Protein AF-A0A381VUM5-F1 (afdb_monomer_lite)

Foldseek 3Di:
DDDDDDDPPPPDPDPVVVVLVVLVVVVVVVLVQQVVQQQVVQQVCLVVVPPVHSGRAGDADDDQDKCPCVCVRVVDDFLFFKIKGKFFQDVFRANAQVLDFPDGRGGIKMKMKGHPQTAPQVTARPVPRHGINDPFLPSIKIKIKHFYAANVQSVVRHTRNKIKIWMFTQPPSGSDRRGPVRTHTPVVSTDTPDHD

Structure (mmCIF, N/CA/C/O backbone):
data_AF-A0A381VUM5-F1
#
_entry.id   AF-A0A381VUM5-F1
#
loop_
_atom_site.group_PDB
_atom_site.id
_atom_site.type_symbol
_atom_site.label_atom_id
_atom_site.label_alt_id
_atom_site.label_comp_id
_atom_site.label_asym_id
_atom_site.label_entity_id
_atom_site.label_seq_id
_atom_site.pdbx_PDB_ins_code
_atom_site.Cartn_x
_atom_site.Cartn_y
_atom_site.Cartn_z
_atom_site.occupancy
_atom_site.B_iso_or_equiv
_atom_site.auth_seq_id
_atom_site.auth_comp_id
_atom_site.auth_asym_id
_atom_site.auth_atom_id
_atom_site.pdbx_PDB_model_num
ATOM 1 N N . MET A 1 1 ? 67.554 -13.767 1.733 1.00 44.81 1 MET A N 1
ATOM 2 C CA . MET A 1 1 ? 66.904 -12.690 0.958 1.00 44.81 1 MET A CA 1
ATOM 3 C C . MET A 1 1 ? 65.468 -13.099 0.676 1.00 44.81 1 MET A C 1
ATOM 5 O O . MET A 1 1 ? 65.269 -14.163 0.116 1.00 44.81 1 MET A O 1
ATOM 9 N N . VAL A 1 2 ? 64.538 -12.250 1.123 1.00 38.75 2 VAL A N 1
ATOM 10 C CA . VAL A 1 2 ? 63.121 -12.093 0.738 1.00 38.75 2 VAL A CA 1
ATOM 11 C C . VAL A 1 2 ? 62.188 -13.306 0.883 1.00 38.75 2 VAL A C 1
ATOM 13 O O . VAL A 1 2 ? 62.071 -14.154 0.006 1.00 38.75 2 VAL A O 1
ATOM 16 N N . ILE A 1 3 ? 61.437 -13.288 1.987 1.00 49.34 3 ILE A N 1
ATOM 17 C CA . ILE A 1 3 ? 60.090 -13.849 2.098 1.00 49.34 3 ILE A CA 1
ATOM 18 C C . ILE A 1 3 ? 59.097 -12.670 2.063 1.00 49.34 3 ILE A C 1
ATOM 20 O O . ILE A 1 3 ? 59.369 -11.627 2.656 1.00 49.34 3 ILE A O 1
ATOM 24 N N . LEU A 1 4 ? 57.937 -12.938 1.454 1.00 46.41 4 LEU A N 1
ATOM 25 C CA . LEU A 1 4 ? 56.610 -12.324 1.626 1.00 46.41 4 LEU A CA 1
ATOM 26 C C . LEU A 1 4 ? 56.130 -11.254 0.629 1.00 46.41 4 LEU A C 1
ATOM 28 O O . LEU A 1 4 ? 56.719 -10.192 0.466 1.00 46.41 4 LEU A O 1
ATOM 32 N N . GLY A 1 5 ? 54.953 -11.545 0.059 1.00 44.59 5 GLY A N 1
ATOM 33 C CA . GLY A 1 5 ? 54.130 -10.625 -0.724 1.00 44.59 5 GLY A CA 1
ATOM 34 C C . GLY A 1 5 ? 52.942 -11.308 -1.412 1.00 44.59 5 GLY A C 1
ATOM 35 O O . GLY A 1 5 ? 52.786 -11.192 -2.621 1.00 44.59 5 GLY A O 1
ATOM 36 N N . ILE A 1 6 ? 52.145 -12.074 -0.659 1.00 56.78 6 ILE A N 1
ATOM 37 C CA . ILE A 1 6 ? 50.878 -12.671 -1.110 1.00 56.78 6 ILE A CA 1
ATOM 38 C C . ILE A 1 6 ? 49.864 -11.566 -1.459 1.00 56.78 6 ILE A C 1
ATOM 40 O O . ILE A 1 6 ? 49.618 -10.674 -0.656 1.00 56.78 6 ILE A O 1
ATOM 44 N N . LEU A 1 7 ? 49.285 -11.687 -2.658 1.00 45.69 7 LEU A N 1
ATOM 45 C CA . LEU A 1 7 ? 47.902 -11.380 -3.051 1.00 45.69 7 LEU A CA 1
ATOM 46 C C . LEU A 1 7 ? 47.189 -10.230 -2.302 1.00 45.69 7 LEU A C 1
ATOM 48 O O . LEU A 1 7 ? 46.529 -10.438 -1.286 1.00 45.69 7 LEU A O 1
ATOM 52 N N . ALA A 1 8 ? 47.172 -9.036 -2.896 1.00 48.75 8 ALA A N 1
ATOM 53 C CA . ALA A 1 8 ? 46.105 -8.075 -2.628 1.00 48.75 8 ALA A CA 1
ATOM 54 C C . ALA A 1 8 ? 44.851 -8.511 -3.407 1.00 48.75 8 ALA A C 1
ATOM 56 O O . ALA A 1 8 ? 44.587 -8.034 -4.509 1.00 48.75 8 ALA A O 1
ATOM 57 N N . ALA A 1 9 ? 44.084 -9.454 -2.854 1.00 52.56 9 ALA A N 1
ATOM 58 C CA . ALA A 1 9 ? 42.704 -9.659 -3.277 1.00 52.56 9 ALA A CA 1
ATOM 59 C C . ALA A 1 9 ? 41.887 -8.454 -2.790 1.00 52.56 9 ALA A C 1
ATOM 61 O O . ALA A 1 9 ? 41.327 -8.461 -1.696 1.00 52.56 9 ALA A O 1
ATOM 62 N N . VAL A 1 10 ? 41.870 -7.380 -3.581 1.00 47.84 10 VAL A N 1
ATOM 63 C CA . VAL A 1 10 ? 40.928 -6.281 -3.368 1.00 47.84 10 VAL A CA 1
ATOM 64 C C . VAL A 1 10 ? 39.551 -6.813 -3.752 1.00 47.84 10 VAL A C 1
ATOM 66 O O . VAL A 1 10 ? 39.228 -6.965 -4.929 1.00 47.84 10 VAL A O 1
ATOM 69 N N . ILE A 1 11 ? 38.754 -7.151 -2.741 1.00 49.25 11 ILE A N 1
ATOM 70 C CA . ILE A 1 11 ? 37.333 -7.458 -2.891 1.00 49.25 11 ILE A CA 1
ATOM 71 C C . ILE A 1 11 ? 36.645 -6.138 -3.243 1.00 49.25 11 ILE A C 1
ATOM 73 O O . ILE A 1 11 ? 36.299 -5.354 -2.365 1.00 49.25 11 ILE A O 1
ATOM 77 N N . ILE A 1 12 ? 36.486 -5.863 -4.536 1.00 53.44 12 ILE A N 1
ATOM 78 C CA . ILE A 1 12 ? 35.555 -4.836 -5.002 1.00 53.44 12 ILE A CA 1
ATOM 79 C C . ILE A 1 12 ? 34.176 -5.508 -5.024 1.00 53.44 12 ILE A C 1
ATOM 81 O O . ILE A 1 12 ? 34.012 -6.497 -5.748 1.00 53.44 12 ILE A O 1
ATOM 85 N N . PRO A 1 13 ? 33.186 -5.037 -4.242 1.00 53.81 13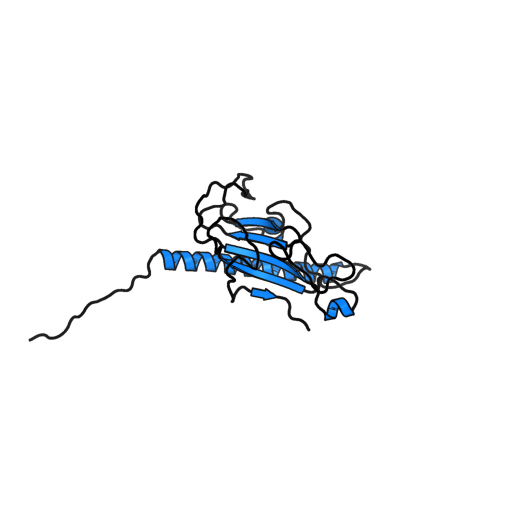 PRO A N 1
ATOM 86 C CA . PRO A 1 13 ? 31.820 -5.532 -4.352 1.00 53.81 13 PRO A CA 1
ATOM 87 C C . PRO A 1 13 ? 31.352 -5.401 -5.804 1.00 53.81 13 PRO A C 1
ATOM 89 O O . PRO A 1 13 ? 31.582 -4.373 -6.444 1.00 53.81 13 PRO A O 1
ATOM 92 N N . ARG A 1 14 ? 30.715 -6.441 -6.356 1.00 51.19 14 ARG A N 1
ATOM 93 C CA . ARG A 1 14 ? 30.162 -6.363 -7.716 1.00 51.19 14 ARG A CA 1
ATOM 94 C C . ARG A 1 14 ? 29.186 -5.188 -7.771 1.00 51.19 14 ARG A C 1
ATOM 96 O O . ARG A 1 14 ? 28.369 -5.047 -6.863 1.00 51.19 14 ARG A O 1
ATOM 103 N N . ILE A 1 15 ? 29.234 -4.393 -8.841 1.00 56.62 15 ILE A N 1
ATOM 104 C CA . ILE A 1 15 ? 28.356 -3.226 -9.043 1.00 56.62 15 ILE A CA 1
ATOM 105 C C . ILE A 1 15 ? 26.876 -3.555 -8.771 1.00 56.62 15 ILE A C 1
ATOM 107 O O . ILE A 1 15 ? 26.195 -2.771 -8.126 1.00 56.62 15 ILE A O 1
ATOM 111 N N . THR A 1 16 ? 26.440 -4.773 -9.113 1.00 55.50 16 THR A N 1
ATOM 112 C CA . THR A 1 16 ? 25.100 -5.321 -8.840 1.00 55.50 16 THR A CA 1
ATOM 113 C C . THR A 1 16 ? 24.697 -5.282 -7.359 1.00 55.50 16 THR A C 1
ATOM 115 O O . THR A 1 16 ? 23.555 -4.978 -7.047 1.00 55.50 16 THR A O 1
ATOM 118 N N . THR A 1 17 ? 25.624 -5.549 -6.433 1.00 57.25 17 THR A N 1
ATOM 119 C CA . THR A 1 17 ? 25.345 -5.526 -4.980 1.00 57.25 17 THR A CA 1
ATOM 120 C C . THR A 1 17 ? 25.290 -4.116 -4.391 1.00 57.25 17 THR A C 1
ATOM 122 O O . THR A 1 17 ? 24.640 -3.895 -3.373 1.00 57.25 17 THR A O 1
ATOM 125 N N . LEU A 1 18 ? 25.955 -3.147 -5.028 1.00 58.41 18 LEU A N 1
ATOM 126 C CA . LEU A 1 18 ? 25.896 -1.740 -4.627 1.00 58.41 18 LEU A CA 1
ATOM 127 C C . LEU A 1 18 ? 24.620 -1.073 -5.152 1.00 58.41 18 LEU A C 1
ATOM 129 O O . LEU A 1 18 ? 24.009 -0.277 -4.441 1.00 58.41 18 LEU A O 1
ATOM 133 N N . THR A 1 19 ? 24.187 -1.425 -6.366 1.00 63.34 19 THR A N 1
ATOM 134 C CA . THR A 1 19 ? 22.944 -0.910 -6.953 1.00 63.34 19 THR A CA 1
ATOM 135 C C . THR A 1 19 ? 21.708 -1.464 -6.249 1.00 63.34 19 THR A C 1
ATOM 137 O O . THR A 1 19 ? 20.809 -0.690 -5.941 1.00 63.34 19 THR A O 1
ATOM 140 N N . SER A 1 20 ? 21.689 -2.755 -5.892 1.00 67.12 20 SER A N 1
ATOM 141 C CA . SER A 1 20 ? 20.560 -3.354 -5.162 1.00 67.12 20 SER A CA 1
ATOM 142 C C . SER A 1 20 ? 20.366 -2.737 -3.770 1.00 67.12 20 SER A C 1
ATOM 144 O O . SER A 1 20 ? 19.240 -2.463 -3.360 1.00 67.12 20 SER A O 1
ATOM 146 N N . GLY A 1 21 ? 21.458 -2.433 -3.056 1.00 78.25 21 GLY A N 1
ATOM 147 C CA . GLY A 1 21 ? 21.394 -1.725 -1.773 1.00 78.25 21 GLY A CA 1
ATOM 148 C C . GLY A 1 21 ? 20.871 -0.288 -1.901 1.00 78.25 21 GLY A C 1
ATOM 149 O O . GLY A 1 21 ? 20.136 0.186 -1.035 1.00 78.25 21 GLY A O 1
ATOM 150 N N . ALA A 1 22 ? 21.201 0.401 -2.997 1.00 84.50 22 ALA A N 1
ATOM 151 C CA . ALA A 1 22 ? 20.675 1.735 -3.278 1.00 84.50 22 ALA A CA 1
ATOM 152 C C . ALA A 1 22 ? 19.168 1.711 -3.599 1.00 84.50 22 ALA A C 1
ATOM 154 O O . ALA A 1 22 ? 18.434 2.577 -3.120 1.00 84.50 22 ALA A O 1
ATOM 155 N N . TYR A 1 23 ? 18.696 0.711 -4.349 1.00 91.44 23 TYR A N 1
ATOM 156 C CA . TYR A 1 23 ? 17.272 0.545 -4.657 1.00 91.44 23 TYR A CA 1
ATOM 157 C C . TYR A 1 23 ? 16.445 0.250 -3.404 1.00 91.44 23 TYR A C 1
ATOM 159 O O . TYR A 1 23 ? 15.443 0.921 -3.162 1.00 91.44 23 TYR A O 1
ATOM 167 N N . GLU A 1 24 ? 16.902 -0.655 -2.538 1.00 90.25 24 GLU A N 1
ATOM 168 C CA . GLU A 1 24 ? 16.208 -0.925 -1.274 1.00 90.25 24 GLU A CA 1
ATOM 169 C C . GLU A 1 24 ? 16.215 0.292 -0.329 1.00 90.25 24 GLU A C 1
ATOM 171 O O . GLU A 1 24 ? 15.239 0.549 0.380 1.00 90.25 24 GLU A O 1
ATOM 176 N N . SER A 1 25 ? 17.280 1.099 -0.351 1.00 92.81 25 SER A N 1
ATOM 177 C CA . SER A 1 25 ? 17.326 2.369 0.385 1.00 92.81 25 SER A CA 1
ATOM 178 C C . SER A 1 25 ? 16.240 3.350 -0.081 1.00 92.81 25 SER A C 1
ATOM 180 O O . SER A 1 25 ? 15.597 4.002 0.745 1.00 92.81 25 SER A O 1
ATOM 182 N N . ASN A 1 26 ? 15.968 3.416 -1.390 1.00 93.25 26 ASN A N 1
ATOM 183 C CA . ASN A 1 26 ? 14.877 4.231 -1.930 1.00 93.25 26 ASN A CA 1
ATOM 184 C C . ASN A 1 26 ? 13.510 3.738 -1.419 1.00 93.25 26 ASN A C 1
ATOM 186 O O . ASN A 1 26 ? 12.734 4.525 -0.876 1.00 93.25 26 ASN A O 1
ATOM 190 N N . VAL A 1 27 ? 13.267 2.422 -1.472 1.00 96.12 27 VAL A N 1
ATOM 191 C CA . VAL A 1 27 ? 12.042 1.798 -0.932 1.00 96.12 27 VAL A CA 1
ATOM 192 C C . VAL A 1 27 ? 11.854 2.128 0.544 1.00 96.12 27 VAL A C 1
ATOM 194 O O . VAL A 1 27 ? 10.759 2.491 0.963 1.00 96.12 27 VAL A O 1
ATOM 197 N N . ARG A 1 28 ? 12.924 2.063 1.338 1.00 96.38 28 ARG A N 1
ATOM 198 C CA . ARG A 1 28 ? 12.908 2.411 2.764 1.00 96.38 28 ARG A CA 1
ATOM 199 C C . ARG A 1 28 ? 12.541 3.872 3.011 1.00 96.38 28 ARG A C 1
ATOM 201 O O . ARG A 1 28 ? 11.780 4.151 3.937 1.00 96.38 28 ARG A O 1
ATOM 208 N N . SER A 1 29 ? 13.060 4.789 2.197 1.00 95.25 29 SER A N 1
ATOM 209 C CA . SER A 1 29 ? 12.697 6.208 2.267 1.00 95.25 29 SER A CA 1
ATOM 210 C C . SER A 1 29 ? 11.203 6.398 1.991 1.00 95.25 29 SER A C 1
ATOM 212 O O . SER A 1 29 ? 10.488 6.962 2.820 1.00 95.25 29 SER A O 1
ATOM 214 N N . MET A 1 30 ? 10.709 5.831 0.884 1.00 96.31 30 MET A N 1
ATOM 215 C CA . MET A 1 30 ? 9.296 5.905 0.501 1.00 96.31 30 MET A CA 1
ATOM 216 C C . MET A 1 30 ? 8.375 5.280 1.555 1.00 96.31 30 MET A C 1
ATOM 218 O O . MET A 1 30 ? 7.352 5.852 1.927 1.00 96.31 30 MET A O 1
ATOM 222 N N . TYR A 1 31 ? 8.767 4.129 2.099 1.00 97.56 31 TYR A N 1
ATOM 223 C CA . TYR A 1 31 ? 8.056 3.458 3.181 1.00 97.56 31 TYR A CA 1
ATOM 224 C C . TYR A 1 31 ? 7.902 4.365 4.410 1.00 97.56 31 TYR A C 1
ATOM 226 O O . TYR A 1 31 ? 6.824 4.431 5.002 1.00 97.56 31 TYR A O 1
ATOM 234 N N . GLY A 1 32 ? 8.960 5.091 4.782 1.00 96.62 32 GLY A N 1
ATOM 235 C CA . GLY A 1 32 ? 8.923 6.066 5.871 1.00 96.62 32 GLY A CA 1
ATOM 236 C C . GLY A 1 32 ? 7.960 7.223 5.599 1.00 96.62 32 GLY A C 1
ATOM 237 O O . GLY A 1 32 ? 7.172 7.571 6.479 1.00 96.62 32 GLY A O 1
ATOM 238 N N . VAL A 1 33 ? 7.983 7.775 4.381 1.00 96.50 33 VAL A N 1
ATOM 239 C CA . VAL A 1 33 ? 7.072 8.852 3.953 1.00 96.50 33 VAL A CA 1
ATOM 240 C C . VAL A 1 33 ? 5.616 8.395 4.042 1.00 96.50 33 VAL A C 1
ATOM 242 O O . VAL A 1 33 ? 4.831 9.008 4.764 1.00 96.50 33 VAL A O 1
ATOM 245 N N . ILE A 1 34 ? 5.276 7.266 3.412 1.00 96.88 34 ILE A N 1
ATOM 246 C CA . ILE A 1 34 ? 3.913 6.713 3.420 1.00 96.88 34 ILE A CA 1
ATOM 247 C C . ILE A 1 34 ? 3.445 6.441 4.852 1.00 96.88 34 ILE A C 1
ATOM 249 O O . ILE A 1 34 ? 2.320 6.781 5.215 1.00 96.88 34 ILE A O 1
ATOM 253 N N . LYS A 1 35 ? 4.305 5.858 5.698 1.00 96.44 35 LYS A N 1
ATOM 254 C CA . LYS A 1 35 ? 3.963 5.594 7.101 1.00 96.44 35 LYS A CA 1
ATOM 255 C C . LYS A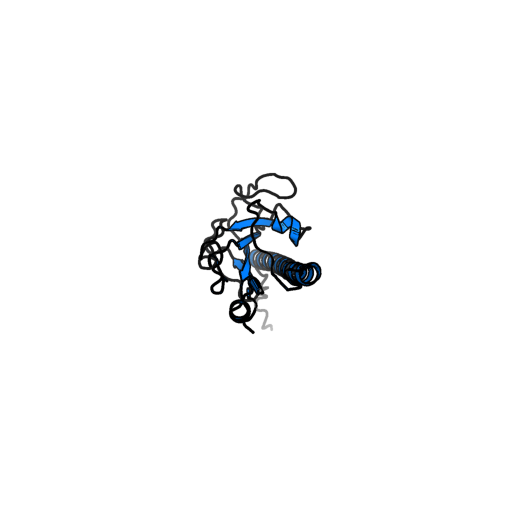 1 35 ? 3.629 6.883 7.852 1.00 96.44 35 LYS A C 1
ATOM 257 O O . LYS A 1 35 ? 2.663 6.907 8.612 1.00 96.44 35 LYS A O 1
ATOM 262 N N . ASN A 1 36 ? 4.432 7.929 7.683 1.00 95.75 36 ASN A N 1
ATOM 263 C CA . ASN A 1 36 ? 4.208 9.205 8.357 1.00 95.75 36 ASN A CA 1
ATOM 264 C C . ASN A 1 36 ? 2.902 9.854 7.898 1.00 95.75 36 ASN A C 1
ATOM 266 O O . ASN A 1 36 ? 2.124 10.301 8.739 1.00 95.75 36 ASN A O 1
ATOM 270 N N . GLU A 1 37 ? 2.629 9.833 6.598 1.00 95.25 37 GLU A N 1
ATOM 271 C CA . GLU A 1 37 ? 1.422 10.435 6.041 1.00 95.25 37 GLU A CA 1
ATOM 272 C C . GLU A 1 37 ? 0.148 9.709 6.479 1.00 95.25 37 GLU A C 1
ATOM 274 O O . GLU A 1 37 ? -0.805 10.330 6.939 1.00 95.25 37 GLU A O 1
ATOM 279 N N . VAL A 1 38 ? 0.145 8.377 6.444 1.00 95.06 38 VAL A N 1
ATOM 280 C CA . VAL A 1 38 ? -0.973 7.560 6.937 1.00 95.06 38 VAL A CA 1
ATOM 281 C C . VAL A 1 38 ? -1.315 7.893 8.398 1.00 95.06 38 VAL A C 1
ATOM 283 O O . VAL A 1 38 ? -2.493 7.984 8.752 1.00 95.06 38 VAL A O 1
ATOM 286 N N . ASN A 1 39 ? -0.301 8.115 9.243 1.00 93.75 39 ASN A N 1
ATOM 287 C CA . ASN A 1 39 ? -0.509 8.568 10.620 1.00 93.75 39 ASN A CA 1
ATOM 288 C C . ASN A 1 39 ? -1.050 10.006 10.672 1.00 93.75 39 ASN A C 1
ATOM 290 O O . ASN A 1 39 ? -1.974 10.286 11.435 1.00 93.75 39 ASN A O 1
ATOM 294 N N . ALA A 1 40 ? -0.517 10.917 9.854 1.00 92.69 40 ALA A N 1
ATOM 295 C CA . ALA A 1 40 ? -0.984 12.301 9.789 1.00 92.69 40 ALA A CA 1
ATOM 296 C C . ALA A 1 40 ? -2.462 12.393 9.367 1.00 92.69 40 ALA A C 1
ATOM 298 O O . ALA A 1 40 ? -3.229 13.147 9.969 1.00 92.69 40 ALA A O 1
ATOM 299 N N . GLN A 1 41 ? -2.893 11.573 8.406 1.00 91.56 41 GLN A N 1
ATOM 300 C CA . GLN A 1 41 ? -4.291 11.456 7.978 1.00 91.56 41 GLN A CA 1
ATOM 301 C C . GLN A 1 41 ? -5.201 10.990 9.123 1.00 91.56 41 GLN A C 1
ATOM 303 O O . GLN A 1 41 ? -6.284 11.551 9.323 1.00 91.56 41 GLN A O 1
ATOM 308 N N . ALA A 1 42 ? -4.749 10.017 9.921 1.00 90.19 42 ALA A N 1
ATOM 309 C CA . ALA A 1 42 ? -5.493 9.544 11.087 1.00 90.19 42 ALA A CA 1
ATOM 310 C C . ALA A 1 42 ? -5.634 10.632 12.166 1.00 90.19 42 ALA A C 1
ATOM 312 O O . ALA A 1 42 ? -6.735 10.854 12.674 1.00 90.19 42 ALA A O 1
ATOM 313 N N . VAL A 1 43 ? -4.558 11.372 12.462 1.00 89.81 43 VAL A N 1
ATOM 314 C CA . VAL A 1 43 ? -4.586 12.506 13.405 1.00 89.81 43 VAL A CA 1
ATOM 315 C C . VAL A 1 43 ? -5.503 13.617 12.896 1.00 89.81 43 VAL A C 1
ATOM 317 O O . VAL A 1 43 ? -6.316 14.155 13.649 1.00 89.81 43 VAL A O 1
ATOM 320 N N . LYS A 1 44 ? -5.436 13.938 11.601 1.00 88.81 44 LYS A N 1
ATOM 321 C CA . LYS A 1 44 ? -6.312 14.934 10.980 1.00 88.81 44 LYS A CA 1
ATOM 322 C C . LYS A 1 44 ? -7.779 14.553 11.151 1.00 88.81 44 LYS A C 1
ATOM 324 O O . LYS A 1 44 ? -8.562 15.397 11.576 1.00 88.81 44 LYS A O 1
ATOM 329 N N . LYS A 1 45 ? -8.146 13.292 10.898 1.00 85.50 45 LYS A N 1
ATOM 330 C CA . LYS A 1 45 ? -9.504 12.789 11.159 1.00 85.50 45 LYS A CA 1
ATOM 331 C C . LYS A 1 45 ? -9.891 12.868 12.634 1.00 85.50 45 LYS A C 1
ATOM 333 O O . LYS A 1 45 ? -11.012 13.273 12.940 1.00 85.50 45 LYS A O 1
ATOM 338 N N . ALA A 1 46 ? -8.964 12.573 13.543 1.00 85.12 46 ALA A N 1
ATOM 339 C CA . ALA A 1 46 ? -9.216 12.724 14.971 1.00 85.12 46 ALA A CA 1
ATOM 340 C C . ALA A 1 46 ? -9.560 14.175 15.341 1.00 85.12 46 ALA A C 1
ATOM 342 O O . ALA A 1 46 ? -10.440 14.424 16.161 1.00 85.12 46 ALA A O 1
ATOM 343 N N . MET A 1 47 ? -8.933 15.148 14.683 1.00 84.81 47 MET A N 1
ATOM 344 C CA . MET A 1 47 ? -9.203 16.565 14.914 1.00 84.81 47 MET A CA 1
ATOM 345 C C . MET A 1 47 ? -10.486 17.056 14.225 1.00 84.81 47 MET A C 1
ATOM 347 O O . MET A 1 47 ? -11.192 17.892 14.787 1.00 84.81 47 MET A O 1
ATOM 351 N N . THR A 1 48 ? -10.825 16.541 13.039 1.00 81.44 48 THR A N 1
ATOM 352 C CA . THR A 1 48 ? -11.922 17.064 12.199 1.00 81.44 48 THR A CA 1
ATOM 353 C C . THR A 1 48 ? -13.223 16.251 12.239 1.00 81.44 48 THR A C 1
ATOM 355 O O . THR A 1 48 ? -14.206 16.675 11.635 1.00 81.44 48 THR A O 1
ATOM 358 N N . GLY A 1 49 ? -13.268 15.127 12.965 1.00 65.88 49 GLY A N 1
ATOM 359 C CA . GLY A 1 49 ? -14.322 14.095 12.913 1.00 65.88 49 GLY A CA 1
ATOM 360 C C . GLY A 1 49 ? -15.769 14.464 13.301 1.00 65.88 49 GLY A C 1
ATOM 361 O O . GLY A 1 49 ? -16.627 13.579 13.340 1.00 65.88 49 GLY A O 1
ATOM 362 N N . GLY A 1 50 ? -16.082 15.739 13.552 1.00 65.69 50 GLY A N 1
ATOM 363 C CA . GLY A 1 50 ? -17.447 16.230 13.783 1.00 65.69 50 GLY A CA 1
ATOM 364 C C . GLY A 1 50 ? -18.223 15.482 14.883 1.00 65.69 50 GLY A C 1
ATOM 365 O O . GLY A 1 50 ? -17.649 14.895 15.797 1.00 65.69 50 GLY A O 1
ATOM 366 N N . ALA A 1 51 ? -19.559 15.481 14.790 1.00 59.78 51 ALA A N 1
ATOM 367 C CA . ALA A 1 51 ? -20.442 14.820 15.764 1.00 59.78 51 ALA A CA 1
ATOM 368 C C . ALA A 1 51 ? -20.331 13.279 15.771 1.00 59.78 51 ALA A C 1
ATOM 370 O O . ALA A 1 51 ? -20.801 12.631 16.703 1.00 59.78 51 ALA A O 1
ATOM 371 N N . THR A 1 52 ? -19.716 12.692 14.741 1.00 55.50 52 THR A N 1
ATOM 372 C CA . THR A 1 52 ? -19.523 11.242 14.581 1.00 55.50 52 THR A CA 1
ATOM 373 C C . THR A 1 52 ? -18.231 10.719 15.213 1.00 55.50 52 THR A C 1
ATOM 375 O O . THR A 1 52 ? -18.048 9.507 15.292 1.00 55.50 52 THR A O 1
ATOM 378 N N . GLY A 1 53 ? -17.380 11.604 15.744 1.00 59.28 53 GLY A N 1
ATOM 379 C CA . GLY A 1 53 ? -16.316 11.240 16.675 1.00 59.28 53 GLY A CA 1
ATOM 380 C C . GLY A 1 53 ? -14.947 11.775 16.278 1.00 59.28 53 GLY A C 1
ATOM 381 O O . GLY A 1 53 ? -14.400 11.423 15.239 1.00 59.28 53 GLY A O 1
ATOM 382 N N . HIS A 1 54 ? -14.360 12.563 17.175 1.00 73.44 54 HIS A N 1
ATOM 383 C CA . HIS A 1 54 ? -12.949 12.947 17.180 1.00 73.44 54 HIS A CA 1
ATOM 384 C C . HIS A 1 54 ? -12.065 11.730 17.465 1.00 73.44 54 HIS A C 1
ATOM 386 O O . HIS A 1 54 ? -11.685 11.475 18.610 1.00 73.44 54 HIS A O 1
ATOM 392 N N . ARG A 1 55 ? -11.840 10.894 16.452 1.00 80.50 55 ARG A N 1
ATOM 393 C CA . ARG A 1 55 ? -11.158 9.611 16.613 1.00 80.50 55 ARG A CA 1
ATOM 394 C C . ARG A 1 55 ? -10.170 9.352 15.488 1.00 80.50 55 ARG A C 1
ATOM 396 O O . ARG A 1 55 ? -10.411 9.719 14.343 1.00 80.50 55 ARG A O 1
ATOM 403 N N . GLU A 1 56 ? -9.068 8.704 15.844 1.00 83.56 56 GLU A N 1
ATOM 404 C CA . GLU A 1 56 ? -8.088 8.230 14.876 1.00 83.56 56 GLU A CA 1
ATOM 405 C C . GLU A 1 56 ? -8.717 7.126 14.029 1.00 83.56 56 GLU A C 1
ATOM 407 O O . GLU A 1 56 ? -9.149 6.091 14.543 1.00 83.56 56 GLU A O 1
ATOM 412 N N . GLU A 1 57 ? -8.782 7.380 12.728 1.00 89.50 57 GLU A N 1
ATOM 413 C CA . GLU A 1 57 ? -9.168 6.400 11.727 1.00 89.50 57 GLU A CA 1
ATOM 414 C C . GLU A 1 57 ? -8.169 6.463 10.583 1.00 89.50 57 GLU A C 1
ATOM 416 O O . GLU A 1 57 ? -7.987 7.505 9.950 1.00 89.50 57 GLU A O 1
ATOM 421 N N . TYR A 1 58 ? -7.538 5.337 10.295 1.00 93.12 58 TYR A N 1
ATOM 422 C CA . TYR A 1 58 ? -6.590 5.234 9.203 1.00 93.12 58 TYR A CA 1
ATOM 423 C C . TYR A 1 58 ? -7.311 5.228 7.846 1.00 93.12 58 TYR A C 1
ATOM 425 O O . TYR A 1 58 ? -8.467 4.790 7.746 1.00 93.12 58 TYR A O 1
ATOM 433 N N . PRO A 1 59 ? -6.670 5.760 6.790 1.00 93.38 59 PRO A N 1
ATOM 434 C CA . PRO A 1 59 ? -7.310 5.933 5.496 1.00 93.38 59 PRO A CA 1
ATOM 435 C C . PRO A 1 59 ? -7.727 4.596 4.878 1.00 93.38 59 PRO A C 1
ATOM 437 O O . PRO A 1 59 ? -6.967 3.634 4.803 1.00 93.38 59 PRO A O 1
ATOM 440 N N . GLN A 1 60 ? -8.960 4.549 4.383 1.00 92.69 60 GLN A N 1
ATOM 441 C CA . GLN A 1 60 ? -9.437 3.409 3.617 1.00 92.69 60 GLN A CA 1
ATOM 442 C C . GLN A 1 60 ? -9.113 3.565 2.138 1.00 92.69 60 GLN A C 1
ATOM 444 O O . GLN A 1 60 ? -9.330 4.627 1.551 1.00 92.69 60 GLN A O 1
ATOM 449 N N . ILE A 1 61 ? -8.678 2.469 1.520 1.00 94.06 61 ILE A N 1
ATOM 450 C CA . ILE A 1 61 ? -8.440 2.424 0.082 1.00 94.06 61 ILE A CA 1
ATOM 451 C C . ILE A 1 61 ? -9.771 2.165 -0.626 1.00 94.06 61 ILE A C 1
ATOM 453 O O . ILE A 1 61 ? -10.310 1.061 -0.610 1.00 94.06 61 ILE A O 1
ATOM 457 N N . THR A 1 62 ? -10.338 3.220 -1.198 1.00 91.94 62 THR A N 1
ATOM 458 C CA . THR A 1 62 ? -11.660 3.210 -1.850 1.00 91.94 62 THR A CA 1
ATOM 459 C C . THR A 1 62 ? -11.618 3.742 -3.278 1.00 91.94 62 THR A C 1
ATOM 461 O O . THR A 1 62 ? -12.539 3.483 -4.051 1.00 91.94 62 THR A O 1
ATOM 464 N N . VAL A 1 63 ? -10.554 4.462 -3.638 1.00 93.94 63 VAL A N 1
ATOM 465 C CA . VAL A 1 63 ? -10.357 5.021 -4.972 1.00 93.94 63 VAL A CA 1
ATOM 466 C C . VAL A 1 63 ? -9.527 4.048 -5.805 1.00 93.94 63 VAL A C 1
ATOM 468 O O . VAL A 1 63 ? -8.358 3.811 -5.512 1.00 93.94 63 VAL A O 1
ATOM 471 N N . ALA A 1 64 ? -10.130 3.524 -6.873 1.00 92.75 64 ALA A N 1
ATOM 472 C CA . ALA A 1 64 ? -9.483 2.572 -7.778 1.00 92.75 64 ALA A CA 1
ATOM 473 C C . ALA A 1 64 ? -8.580 3.234 -8.836 1.00 92.75 64 ALA A C 1
ATOM 475 O O . ALA A 1 64 ? -7.861 2.542 -9.553 1.00 92.75 64 ALA A O 1
ATOM 476 N N . THR A 1 65 ? -8.624 4.563 -8.959 1.00 94.56 65 THR A N 1
ATOM 477 C CA . THR A 1 65 ? -7.793 5.317 -9.904 1.00 94.56 65 THR A CA 1
ATOM 478 C C . THR A 1 65 ? -6.310 5.117 -9.592 1.00 94.56 65 THR A C 1
ATOM 480 O O . THR A 1 65 ? -5.869 5.367 -8.469 1.00 94.56 65 THR A O 1
ATOM 483 N N . ALA A 1 66 ? -5.531 4.707 -10.597 1.00 93.38 66 ALA A N 1
ATOM 484 C CA . ALA A 1 66 ? -4.090 4.521 -10.461 1.00 93.38 66 ALA A CA 1
ATOM 485 C C . ALA A 1 66 ? -3.388 5.814 -10.016 1.00 93.38 66 ALA A C 1
ATOM 487 O O . ALA A 1 66 ? -3.752 6.920 -10.424 1.00 93.38 66 ALA A O 1
ATOM 488 N N . ASN A 1 67 ? -2.353 5.659 -9.193 1.00 94.94 67 ASN A N 1
ATOM 489 C CA . ASN A 1 67 ? -1.535 6.731 -8.626 1.00 94.94 67 ASN A CA 1
ATOM 490 C C . ASN A 1 67 ? -2.276 7.747 -7.743 1.00 94.94 67 ASN A C 1
ATOM 492 O O . ASN A 1 67 ? -1.667 8.747 -7.362 1.00 94.94 67 ASN A O 1
ATOM 496 N N . ASN A 1 68 ? -3.549 7.524 -7.391 1.00 95.25 68 ASN A N 1
ATOM 497 C CA . ASN A 1 68 ? -4.300 8.447 -6.538 1.00 95.25 68 ASN A CA 1
ATOM 498 C C . ASN A 1 68 ? -3.569 8.695 -5.214 1.00 95.25 68 ASN A C 1
ATOM 500 O O . ASN A 1 68 ? -3.289 9.835 -4.857 1.00 95.25 68 ASN A O 1
ATOM 504 N N . TYR A 1 69 ? -3.201 7.615 -4.525 1.00 95.50 69 TYR A N 1
ATOM 505 C CA . TYR A 1 69 ? -2.587 7.706 -3.203 1.00 95.50 69 TYR A CA 1
ATOM 506 C C . TYR A 1 69 ? -1.109 8.095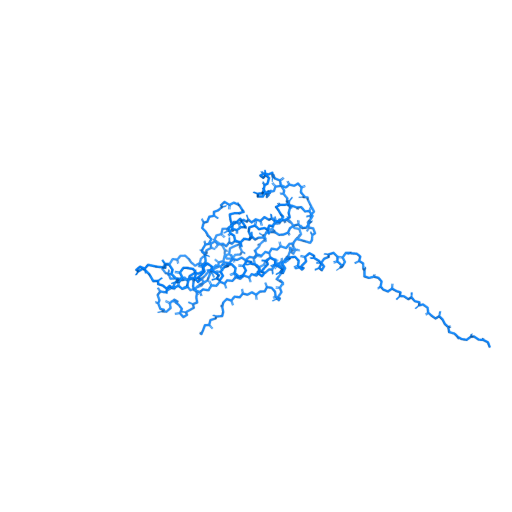 -3.264 1.00 95.50 69 TYR A C 1
ATOM 508 O O . TYR A 1 69 ? -0.608 8.693 -2.325 1.00 95.50 69 TYR A O 1
ATOM 516 N N . LEU A 1 70 ? -0.411 7.840 -4.376 1.00 94.12 70 LEU A N 1
ATOM 517 C CA . LEU A 1 70 ? 0.934 8.396 -4.578 1.00 94.12 70 LEU A CA 1
ATOM 518 C C . LEU A 1 70 ? 0.899 9.925 -4.662 1.00 94.12 70 LEU A C 1
ATOM 520 O O . LEU A 1 70 ? 1.685 10.602 -4.003 1.00 94.12 70 LEU A O 1
ATOM 524 N N . LYS A 1 71 ? -0.038 10.469 -5.446 1.00 93.62 71 LYS A N 1
ATOM 525 C CA . LYS A 1 71 ? -0.211 11.919 -5.587 1.00 93.62 71 LYS A CA 1
ATOM 526 C C . LYS A 1 71 ? -0.681 12.568 -4.294 1.00 93.62 71 LYS A C 1
ATOM 528 O O . LYS A 1 71 ? -0.233 13.661 -3.988 1.00 93.62 71 LYS A O 1
ATOM 533 N N . GLU A 1 72 ? -1.578 11.908 -3.567 1.00 93.00 72 GLU A N 1
ATOM 534 C CA . GLU A 1 72 ? -2.139 12.443 -2.327 1.00 93.00 72 GLU A CA 1
ATOM 535 C C . GLU A 1 72 ? -1.169 12.343 -1.144 1.00 93.00 72 GLU A C 1
ATOM 537 O O . GLU A 1 72 ? -1.172 13.233 -0.303 1.00 93.00 72 GLU A O 1
ATOM 542 N N . TRP A 1 73 ? -0.374 11.269 -1.044 1.00 94.12 73 TRP A N 1
ATOM 543 C CA . TRP A 1 73 ? 0.388 10.987 0.180 1.00 94.12 73 TRP A CA 1
ATOM 544 C C . TRP A 1 73 ? 1.877 11.294 0.108 1.00 94.12 73 TRP A C 1
ATOM 546 O O . TRP A 1 73 ? 2.515 11.490 1.139 1.00 94.12 73 TRP A O 1
ATOM 556 N N . VAL A 1 74 ? 2.455 11.245 -1.087 1.00 91.56 74 VAL A N 1
ATOM 557 C CA . VAL A 1 74 ? 3.904 11.388 -1.267 1.00 91.56 74 VAL A CA 1
ATOM 558 C C . VAL A 1 74 ? 4.236 12.713 -1.937 1.00 91.56 74 VAL A C 1
ATOM 560 O O . VAL A 1 74 ? 5.217 13.341 -1.556 1.00 91.56 74 VAL A O 1
ATOM 563 N N . GLU A 1 75 ? 3.409 13.136 -2.897 1.00 80.56 75 GLU A N 1
ATOM 564 C CA . GLU A 1 75 ? 3.540 14.351 -3.719 1.00 80.56 75 GLU A CA 1
ATOM 565 C C . GLU A 1 75 ? 4.798 14.393 -4.615 1.00 80.56 75 GLU A C 1
ATOM 567 O O . GLU A 1 75 ? 4.668 14.610 -5.821 1.00 80.56 75 GLU A O 1
ATOM 572 N N . ASP A 1 76 ? 5.991 14.128 -4.073 1.00 86.56 76 ASP A N 1
ATOM 573 C CA . ASP A 1 76 ? 7.282 14.145 -4.770 1.00 86.56 76 ASP A CA 1
ATOM 574 C C . ASP A 1 76 ? 7.854 12.727 -4.939 1.00 86.56 76 ASP A C 1
ATOM 576 O O . ASP A 1 76 ? 8.424 12.124 -4.028 1.00 86.56 76 ASP A O 1
ATOM 580 N N . PHE A 1 77 ? 7.667 12.169 -6.133 1.00 92.00 77 PHE A N 1
ATOM 581 C CA . PHE A 1 77 ? 8.198 10.869 -6.536 1.00 92.00 77 PHE A CA 1
ATOM 582 C C . PHE A 1 77 ? 8.549 10.873 -8.024 1.00 92.00 77 PHE A C 1
ATOM 584 O O . PHE A 1 77 ? 8.053 11.697 -8.791 1.00 92.00 77 PHE A O 1
ATOM 591 N N . ASP A 1 78 ? 9.370 9.918 -8.461 1.00 94.19 78 ASP A N 1
ATOM 592 C CA . ASP A 1 78 ? 9.658 9.721 -9.884 1.00 94.19 78 ASP A CA 1
ATOM 593 C C . ASP A 1 78 ? 8.617 8.789 -10.516 1.00 94.19 78 ASP A C 1
ATOM 595 O O . ASP A 1 78 ? 8.647 7.576 -10.306 1.00 94.19 78 ASP A O 1
ATOM 599 N N . GLY A 1 79 ? 7.708 9.349 -11.317 1.00 93.56 79 GLY A N 1
ATOM 600 C CA . GLY A 1 79 ? 6.672 8.599 -12.036 1.00 93.56 79 GLY A CA 1
ATOM 601 C C . GLY A 1 79 ? 7.177 7.602 -13.069 1.00 93.56 79 GLY A C 1
ATOM 602 O O . GLY A 1 79 ? 6.398 6.772 -13.530 1.00 93.56 79 GLY A O 1
ATOM 603 N N . ASN A 1 80 ? 8.455 7.669 -13.452 1.00 95.12 80 ASN A N 1
ATOM 604 C CA . ASN A 1 80 ? 9.048 6.656 -14.318 1.00 95.12 80 ASN A CA 1
ATOM 605 C C . ASN A 1 80 ? 9.411 5.390 -13.549 1.00 95.12 80 ASN A C 1
ATOM 607 O O . ASN A 1 80 ? 9.603 4.360 -14.181 1.00 95.12 80 ASN A O 1
ATOM 611 N N . MET A 1 81 ? 9.534 5.452 -12.223 1.00 95.38 81 MET A N 1
ATOM 612 C CA . MET A 1 81 ? 9.943 4.315 -11.392 1.00 95.38 81 MET A CA 1
ATOM 613 C C . MET A 1 81 ? 8.872 3.897 -10.393 1.00 95.38 81 MET A C 1
ATOM 615 O O . MET A 1 81 ? 8.848 2.742 -9.976 1.00 95.38 81 MET A O 1
ATOM 619 N N . TRP A 1 82 ? 8.006 4.825 -9.994 1.00 97.31 82 TRP A N 1
ATOM 620 C CA . TRP A 1 82 ? 6.962 4.595 -9.011 1.00 97.31 82 TRP A CA 1
ATOM 621 C C . TRP A 1 82 ? 5.582 4.620 -9.649 1.00 97.31 82 TRP A C 1
ATOM 623 O O . TRP A 1 82 ? 5.249 5.514 -10.426 1.00 97.31 82 TRP A O 1
ATOM 633 N N . ALA A 1 83 ? 4.759 3.660 -9.250 1.00 96.94 83 ALA A N 1
ATOM 634 C CA . ALA A 1 83 ? 3.345 3.621 -9.586 1.00 96.94 83 ALA A CA 1
ATOM 635 C C . ALA A 1 83 ? 2.540 3.071 -8.408 1.00 96.94 83 ALA A C 1
ATOM 637 O O . ALA A 1 83 ? 3.089 2.434 -7.511 1.00 96.94 83 ALA A O 1
ATOM 638 N N . GLN A 1 84 ? 1.234 3.307 -8.389 1.00 96.12 84 GLN A N 1
ATOM 639 C CA . GLN A 1 84 ? 0.351 2.774 -7.361 1.00 96.12 84 GLN A CA 1
ATOM 640 C C . GLN A 1 84 ? -0.952 2.278 -7.964 1.00 96.12 84 GLN A C 1
ATOM 642 O O . GLN A 1 84 ? -1.566 2.941 -8.799 1.00 96.12 84 GLN A O 1
ATOM 647 N N . GLU A 1 85 ? -1.398 1.129 -7.471 1.00 95.00 85 GLU A N 1
ATOM 648 C CA . GLU A 1 85 ? -2.680 0.529 -7.820 1.00 95.00 85 GLU A CA 1
ATOM 649 C C . GLU A 1 85 ? -3.462 0.195 -6.554 1.00 95.00 85 GLU A C 1
ATOM 651 O O . GLU A 1 85 ? -2.897 -0.010 -5.471 1.00 95.00 85 GLU A O 1
ATOM 656 N N . GLN A 1 86 ? -4.784 0.188 -6.677 1.00 94.75 86 GLN A N 1
ATOM 657 C CA . GLN A 1 86 ? -5.633 -0.441 -5.682 1.00 94.75 86 GLN A CA 1
ATOM 658 C C . GLN A 1 86 ? -5.669 -1.938 -5.981 1.00 94.75 86 GLN A C 1
ATOM 660 O O . GLN A 1 86 ? -5.972 -2.346 -7.101 1.00 94.75 86 GLN A O 1
ATOM 665 N N . THR A 1 87 ? -5.470 -2.760 -4.961 1.00 91.94 87 THR A N 1
ATOM 666 C CA . THR A 1 87 ? -5.733 -4.188 -5.052 1.00 91.94 87 THR A CA 1
ATOM 667 C C . THR A 1 87 ? -7.154 -4.511 -4.611 1.00 91.94 87 THR A C 1
ATOM 669 O O . THR A 1 87 ? -7.703 -3.921 -3.674 1.00 91.94 87 THR A O 1
ATOM 672 N N . ALA A 1 88 ? -7.785 -5.448 -5.318 1.00 86.19 88 ALA A N 1
ATOM 673 C CA . ALA A 1 88 ? -9.123 -5.906 -4.979 1.00 86.19 88 ALA A CA 1
ATOM 674 C C . ALA A 1 88 ? -9.136 -6.606 -3.612 1.00 86.19 88 ALA A C 1
ATOM 676 O O . ALA A 1 88 ? -8.200 -7.326 -3.259 1.00 86.19 88 ALA A O 1
ATOM 677 N N . ALA A 1 89 ? -10.232 -6.432 -2.873 1.00 81.31 89 ALA A N 1
ATOM 678 C CA . ALA A 1 89 ? -10.490 -7.078 -1.594 1.00 81.31 89 ALA A CA 1
ATOM 679 C C . ALA A 1 89 ? -10.433 -8.614 -1.704 1.00 81.31 89 ALA A C 1
ATOM 681 O O . ALA A 1 89 ? -11.410 -9.282 -2.040 1.00 81.31 89 ALA A O 1
ATOM 682 N N . SER A 1 90 ? -9.267 -9.177 -1.408 1.00 78.69 90 SER A N 1
ATOM 683 C CA . SER A 1 90 ? -8.969 -10.605 -1.471 1.00 78.69 90 SER A CA 1
ATOM 684 C C . SER A 1 90 ? -7.851 -10.912 -0.482 1.00 78.69 90 SER A C 1
ATOM 686 O O . SER A 1 90 ? -6.907 -10.145 -0.401 1.00 78.69 90 SER A O 1
ATOM 688 N N . ALA A 1 91 ? -7.907 -12.019 0.258 1.00 70.31 91 ALA A N 1
ATOM 689 C CA . ALA A 1 91 ? -6.932 -12.292 1.322 1.00 70.31 91 ALA A CA 1
ATOM 690 C C . ALA A 1 91 ? -5.467 -12.402 0.840 1.00 70.31 91 ALA A C 1
ATOM 692 O O . ALA A 1 91 ? -4.556 -12.230 1.642 1.00 70.31 91 ALA A O 1
ATOM 693 N N . HIS A 1 92 ? -5.235 -12.709 -0.444 1.00 72.75 92 HIS A N 1
ATOM 694 C CA . HIS A 1 92 ? -3.885 -12.826 -1.009 1.00 72.75 92 HIS A CA 1
ATOM 695 C C . HIS A 1 92 ? -3.410 -11.529 -1.689 1.00 72.75 92 HIS A C 1
ATOM 697 O O . HIS A 1 92 ? -2.311 -11.075 -1.389 1.00 72.75 92 HIS A O 1
ATOM 703 N N . ILE A 1 93 ? -4.235 -10.918 -2.553 1.00 79.19 93 ILE A N 1
ATOM 704 C CA . ILE A 1 93 ? -3.907 -9.693 -3.319 1.00 79.19 93 ILE A CA 1
ATOM 705 C C . ILE A 1 93 ? -4.244 -8.396 -2.553 1.00 79.19 93 ILE A C 1
ATOM 707 O O . ILE A 1 93 ? -3.572 -7.382 -2.734 1.00 79.19 93 ILE A O 1
ATOM 711 N N . GLY A 1 94 ? -5.257 -8.429 -1.690 1.00 74.00 94 GLY A N 1
ATOM 712 C CA . GLY A 1 94 ? -5.663 -7.357 -0.778 1.00 74.00 94 GLY A CA 1
ATOM 713 C C . GLY A 1 94 ? -5.441 -7.742 0.688 1.00 74.00 94 GLY A C 1
ATOM 714 O O . GLY A 1 94 ? -4.479 -8.433 1.019 1.00 74.00 94 GLY A O 1
ATOM 715 N N . TYR A 1 95 ? -6.332 -7.298 1.582 1.00 86.81 95 TYR A N 1
ATOM 716 C CA . TYR A 1 95 ? -6.178 -7.522 3.022 1.00 86.81 95 TYR A CA 1
ATOM 717 C C . TYR A 1 95 ? -7.460 -8.020 3.690 1.00 86.81 95 TYR A C 1
ATOM 719 O O . TYR A 1 95 ? -8.567 -7.607 3.340 1.00 86.81 95 TYR A O 1
ATOM 727 N N . THR A 1 96 ? -7.308 -8.883 4.696 1.00 90.06 96 THR A N 1
ATOM 728 C CA . THR A 1 96 ? -8.408 -9.329 5.557 1.00 90.06 96 THR A CA 1
ATOM 729 C C . THR A 1 96 ? -8.306 -8.656 6.924 1.00 90.06 96 THR A C 1
ATOM 731 O O . THR A 1 96 ? -7.488 -9.028 7.761 1.00 90.06 96 THR A O 1
ATOM 734 N N . ASN A 1 97 ? -9.194 -7.699 7.177 1.00 89.19 97 ASN A N 1
ATOM 735 C CA . ASN A 1 97 ? -9.448 -7.121 8.488 1.00 89.19 97 ASN A CA 1
ATOM 736 C C . ASN A 1 97 ? -10.303 -8.082 9.328 1.00 89.19 97 ASN A C 1
ATOM 738 O O . ASN A 1 97 ? -11.537 -8.033 9.316 1.00 89.19 97 ASN A O 1
ATOM 742 N N . ALA A 1 98 ? -9.636 -8.973 10.061 1.00 88.31 98 ALA A N 1
ATOM 743 C CA . ALA A 1 98 ? -10.277 -10.013 10.867 1.00 88.31 98 ALA A CA 1
ATOM 744 C C . ALA A 1 98 ? -11.264 -9.465 11.917 1.00 88.31 98 ALA A C 1
ATOM 746 O O . ALA A 1 98 ? -12.213 -10.153 12.306 1.00 88.31 98 ALA A O 1
ATOM 747 N N . ASN A 1 99 ? -11.081 -8.215 12.352 1.00 90.50 99 ASN A N 1
ATOM 748 C CA . ASN A 1 99 ? -11.942 -7.580 13.343 1.00 90.50 99 ASN A CA 1
ATOM 749 C C . ASN A 1 99 ? -12.857 -6.502 12.746 1.00 90.50 99 ASN A C 1
ATOM 751 O O . ASN A 1 99 ? -13.322 -5.634 13.481 1.00 90.50 99 ASN A O 1
ATOM 755 N N . ALA A 1 100 ? -13.163 -6.561 11.448 1.00 88.62 100 ALA A N 1
ATOM 756 C CA . ALA A 1 100 ? -14.125 -5.647 10.843 1.00 88.62 100 ALA A CA 1
ATOM 757 C C . ALA A 1 100 ? -15.471 -5.659 11.600 1.00 88.62 100 ALA A C 1
ATOM 759 O O . ALA A 1 100 ? -16.064 -6.713 11.861 1.00 88.62 100 ALA A O 1
ATOM 760 N N . LEU A 1 101 ? -15.958 -4.473 11.959 1.00 86.75 101 LEU A N 1
ATOM 761 C CA . LEU A 1 101 ? -17.276 -4.265 12.546 1.00 86.75 101 LEU A CA 1
ATOM 762 C C . LEU A 1 101 ? -18.317 -4.119 11.428 1.00 86.75 101 LEU A C 1
ATOM 764 O O . LEU A 1 101 ? -18.200 -3.220 10.596 1.00 86.75 101 LEU A O 1
ATOM 768 N N . GLY A 1 102 ? -19.345 -4.975 11.435 1.00 72.44 102 GLY A N 1
ATOM 769 C CA . GLY A 1 102 ? -20.573 -4.789 10.647 1.00 72.44 102 GLY A CA 1
ATOM 770 C C . GLY A 1 102 ? -20.436 -4.857 9.118 1.00 72.44 102 GLY A C 1
ATOM 771 O O . GLY A 1 102 ? -21.334 -4.383 8.428 1.00 72.44 102 GLY A O 1
ATOM 772 N N . GLY A 1 103 ? -19.355 -5.426 8.576 1.00 68.38 103 GLY A N 1
ATOM 773 C CA . GLY A 1 103 ? -19.103 -5.474 7.131 1.00 68.38 103 GLY A CA 1
ATOM 774 C C . GLY A 1 103 ? -18.192 -6.623 6.694 1.00 68.38 103 GLY A C 1
ATOM 775 O O . GLY A 1 103 ? -17.918 -7.546 7.462 1.00 68.38 103 GLY A O 1
ATOM 776 N N . THR A 1 104 ? -17.728 -6.569 5.444 1.00 76.25 104 THR A N 1
ATOM 777 C CA . THR A 1 104 ? -16.814 -7.564 4.866 1.00 76.25 104 THR A CA 1
ATOM 778 C C . THR A 1 104 ? -15.421 -7.434 5.482 1.00 76.25 104 THR A C 1
ATOM 780 O O . THR A 1 104 ? -14.849 -6.348 5.502 1.00 76.25 104 THR A O 1
ATOM 783 N N . ALA A 1 105 ? -14.854 -8.549 5.953 1.00 84.56 105 ALA A N 1
ATOM 784 C CA . ALA A 1 105 ? -13.483 -8.580 6.465 1.00 84.56 105 ALA A CA 1
ATOM 785 C C . ALA A 1 105 ? -12.446 -8.349 5.354 1.00 84.56 105 ALA A C 1
ATOM 787 O O . ALA A 1 105 ? -11.400 -7.763 5.597 1.00 84.56 105 ALA A O 1
ATOM 788 N N . ASN A 1 106 ? -12.733 -8.775 4.124 1.00 89.06 106 ASN A N 1
ATOM 789 C CA . ASN A 1 106 ? -11.894 -8.462 2.972 1.00 89.06 106 ASN A CA 1
ATOM 790 C C . ASN A 1 106 ? -12.081 -7.000 2.573 1.00 89.06 106 ASN A C 1
ATOM 792 O O . ASN A 1 106 ? -13.191 -6.570 2.256 1.00 89.06 106 ASN A O 1
ATOM 796 N N . ILE A 1 107 ? -10.976 -6.270 2.544 1.00 89.19 107 ILE A N 1
ATOM 797 C CA . ILE A 1 107 ? -10.918 -4.865 2.171 1.00 89.19 107 ILE A CA 1
ATOM 798 C C . ILE A 1 107 ? -9.852 -4.654 1.099 1.00 89.19 107 ILE A C 1
ATOM 800 O O . ILE A 1 107 ? -8.902 -5.432 0.973 1.00 89.19 107 ILE A O 1
ATOM 804 N N . ASN A 1 108 ? -10.026 -3.594 0.316 1.00 92.62 108 ASN A N 1
ATOM 805 C CA . ASN A 1 108 ? -9.029 -3.195 -0.666 1.00 92.62 108 ASN A CA 1
ATOM 806 C C . ASN A 1 108 ? -7.777 -2.663 0.039 1.00 92.62 108 ASN A C 1
ATOM 808 O O . ASN A 1 108 ? -7.856 -2.081 1.126 1.00 92.62 108 ASN A O 1
ATOM 812 N N . ALA A 1 109 ? -6.640 -2.830 -0.620 1.00 94.44 109 ALA A N 1
ATOM 813 C CA . ALA A 1 109 ? -5.353 -2.322 -0.178 1.00 94.44 109 ALA A CA 1
ATOM 814 C C . ALA A 1 109 ? -4.714 -1.489 -1.295 1.00 94.44 109 ALA A C 1
ATOM 816 O O . ALA A 1 109 ? -5.155 -1.521 -2.445 1.00 94.44 109 ALA A O 1
ATOM 817 N N . ALA A 1 110 ? -3.704 -0.699 -0.950 1.00 95.94 110 ALA A N 1
ATOM 818 C CA . ALA A 1 110 ? -2.911 0.049 -1.913 1.00 95.94 110 ALA A CA 1
ATOM 819 C C . ALA A 1 110 ? -1.548 -0.621 -2.036 1.00 95.94 110 ALA A C 1
ATOM 821 O O . ALA A 1 110 ? -0.900 -0.900 -1.024 1.00 95.94 110 ALA A O 1
ATOM 822 N N . VAL A 1 111 ? -1.116 -0.859 -3.271 1.00 96.62 111 VAL A N 1
ATOM 823 C CA . VAL A 1 111 ? 0.224 -1.361 -3.566 1.00 96.62 111 VAL A CA 1
ATOM 824 C C . VAL A 1 111 ? 0.978 -0.307 -4.348 1.00 96.62 111 VAL A C 1
ATOM 826 O O . VAL A 1 111 ? 0.529 0.141 -5.402 1.00 96.62 111 VAL A O 1
ATOM 829 N N . PHE A 1 112 ? 2.119 0.087 -3.798 1.00 97.38 112 PHE A N 1
ATOM 830 C CA . PHE A 1 112 ? 3.062 1.015 -4.393 1.00 97.38 112 PHE A CA 1
ATOM 831 C C . PHE A 1 112 ? 4.197 0.205 -5.006 1.00 97.38 112 PHE A C 1
ATOM 833 O O . PHE A 1 112 ? 4.927 -0.489 -4.300 1.00 97.38 112 PHE A O 1
ATOM 840 N N . TYR A 1 113 ? 4.317 0.287 -6.318 1.00 97.75 113 TYR A N 1
ATOM 841 C CA . TYR A 1 113 ? 5.330 -0.370 -7.120 1.00 97.75 113 TYR A CA 1
ATOM 842 C C . TYR A 1 113 ? 6.565 0.507 -7.195 1.00 97.75 113 TYR A C 1
ATOM 844 O O . TYR A 1 113 ? 6.451 1.689 -7.516 1.00 97.75 113 TYR A O 1
ATOM 852 N N . TYR A 1 114 ? 7.730 -0.092 -6.975 1.00 97.56 114 TYR A N 1
ATOM 853 C CA . TYR A 1 114 ? 9.012 0.496 -7.322 1.00 97.56 114 TYR A CA 1
ATOM 854 C C . TYR A 1 114 ? 9.719 -0.378 -8.348 1.00 97.56 114 TYR A C 1
ATOM 856 O O . TYR A 1 114 ? 10.035 -1.541 -8.091 1.00 97.56 114 TYR A O 1
ATOM 864 N N . MET A 1 115 ? 9.959 0.207 -9.515 1.00 95.94 115 MET A N 1
ATOM 865 C CA . MET A 1 115 ? 10.600 -0.415 -10.663 1.00 95.94 115 MET A CA 1
ATOM 866 C C . MET A 1 115 ? 11.810 0.438 -11.065 1.00 95.94 115 MET A C 1
ATOM 868 O O . MET A 1 115 ? 11.678 1.368 -11.866 1.00 95.94 115 MET A O 1
ATOM 872 N N . PRO A 1 116 ? 13.010 0.152 -10.525 1.00 94.19 116 PRO A N 1
ATOM 873 C CA . PRO A 1 116 ? 14.202 0.975 -10.751 1.00 94.19 116 PRO A CA 1
ATOM 874 C C . PRO A 1 116 ? 14.630 1.072 -12.217 1.00 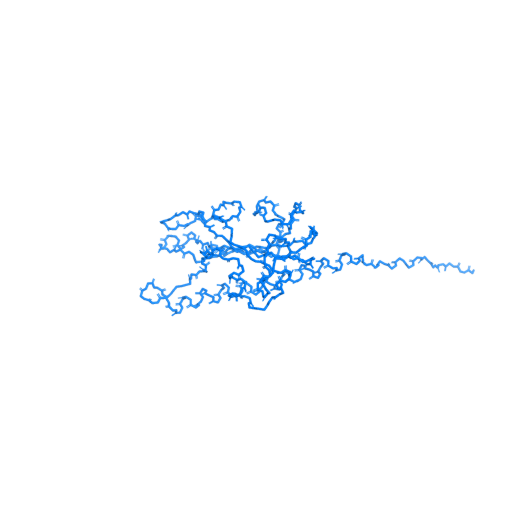94.19 116 PRO A C 1
ATOM 876 O O . PRO A 1 116 ? 15.357 1.983 -12.610 1.00 94.19 116 PRO A O 1
ATOM 879 N N . HIS A 1 117 ? 14.192 0.113 -13.028 1.00 93.19 117 HIS A N 1
ATOM 880 C CA . HIS A 1 117 ? 14.484 0.026 -14.453 1.00 93.19 117 HIS A CA 1
ATOM 881 C C . HIS A 1 117 ? 13.351 0.571 -15.330 1.00 93.19 117 HIS A C 1
ATOM 883 O O . HIS A 1 117 ? 13.307 0.275 -16.524 1.00 93.19 117 HIS A O 1
ATOM 889 N N . GLY A 1 118 ? 12.447 1.354 -14.745 1.00 94.81 118 GLY A N 1
ATOM 890 C CA . GLY A 1 118 ? 11.283 1.918 -15.410 1.00 94.81 118 GLY A CA 1
ATOM 891 C C . GLY A 1 118 ? 10.012 1.122 -15.126 1.00 94.81 118 GLY A C 1
ATOM 892 O O . GLY A 1 118 ? 10.062 -0.100 -14.999 1.00 94.81 118 GLY A O 1
ATOM 893 N N . ILE A 1 119 ? 8.874 1.809 -15.073 1.00 96.38 119 ILE A N 1
ATOM 894 C CA . ILE A 1 119 ? 7.554 1.182 -15.014 1.00 96.38 119 ILE A CA 1
ATOM 895 C C . ILE A 1 119 ? 7.249 0.416 -16.310 1.00 96.38 119 ILE A C 1
ATOM 897 O O . ILE A 1 119 ? 7.751 0.737 -17.396 1.00 96.38 119 ILE A O 1
ATOM 901 N N . ASP A 1 120 ? 6.430 -0.619 -16.189 1.00 96.19 120 ASP A N 1
ATOM 902 C CA . ASP A 1 120 ? 6.008 -1.479 -17.287 1.00 96.19 120 ASP A CA 1
ATOM 903 C C . ASP A 1 120 ? 4.777 -0.926 -18.025 1.00 96.19 120 ASP A C 1
ATOM 905 O O . ASP A 1 120 ? 4.160 0.059 -17.622 1.00 96.19 120 ASP A O 1
ATOM 909 N N . ALA A 1 121 ? 4.396 -1.592 -19.114 1.00 95.81 121 ALA A N 1
ATOM 910 C CA . ALA A 1 121 ? 3.304 -1.153 -19.981 1.00 95.81 121 ALA A CA 1
ATOM 911 C C . ALA A 1 121 ? 1.905 -1.212 -19.343 1.00 95.81 121 ALA A C 1
ATOM 913 O O . ALA A 1 121 ? 0.979 -0.604 -19.880 1.00 95.81 121 ALA A O 1
ATOM 914 N N . LEU A 1 122 ? 1.722 -1.930 -18.227 1.00 94.44 122 LEU A N 1
ATOM 915 C CA . LEU A 1 122 ? 0.445 -1.955 -17.505 1.00 94.44 122 LEU A CA 1
ATOM 916 C C . LEU A 1 122 ? 0.261 -0.738 -16.592 1.00 94.44 122 LEU A C 1
ATOM 918 O O . LEU A 1 122 ? -0.849 -0.488 -16.124 1.00 94.44 122 LEU A O 1
ATOM 922 N N . ARG A 1 123 ? 1.332 0.023 -16.348 1.00 95.31 123 ARG A N 1
ATOM 923 C CA . ARG A 1 123 ? 1.347 1.155 -15.424 1.00 95.31 123 ARG A CA 1
ATOM 924 C C . ARG A 1 123 ? 1.556 2.457 -16.168 1.00 95.31 123 ARG A C 1
ATOM 926 O O . ARG A 1 123 ? 2.160 2.515 -17.237 1.00 95.31 123 ARG A O 1
ATOM 933 N N . THR A 1 124 ? 1.030 3.523 -15.581 1.00 95.12 124 THR A N 1
ATOM 934 C CA . THR A 1 124 ? 1.063 4.864 -16.162 1.00 95.12 124 THR A CA 1
ATOM 935 C C . THR A 1 124 ? 1.892 5.781 -15.284 1.00 95.12 124 THR A C 1
ATOM 937 O O . THR A 1 124 ? 1.674 5.845 -14.071 1.00 95.12 124 THR A O 1
ATOM 940 N N . ASN A 1 125 ? 2.803 6.527 -15.903 1.00 94.31 125 ASN A N 1
ATOM 941 C CA . ASN A 1 125 ? 3.530 7.602 -15.259 1.00 94.31 125 ASN A CA 1
ATOM 942 C C . ASN A 1 125 ? 2.524 8.673 -14.825 1.00 94.31 125 ASN A C 1
ATOM 944 O O . ASN A 1 125 ? 1.774 9.232 -15.627 1.00 94.31 125 ASN A O 1
ATOM 948 N N . SER A 1 126 ? 2.492 8.958 -13.530 1.00 89.56 126 SER A N 1
ATOM 949 C CA . SER A 1 126 ? 1.468 9.822 -12.954 1.00 89.56 126 SER A CA 1
ATOM 950 C C . SER A 1 126 ? 1.624 11.308 -13.337 1.00 89.56 126 SER A C 1
ATOM 952 O O . SER A 1 126 ? 0.651 12.065 -13.239 1.00 89.56 126 SER A O 1
ATOM 954 N N . GLN A 1 127 ? 2.831 11.701 -13.751 1.00 89.06 127 GLN A N 1
ATOM 955 C CA . GLN A 1 127 ? 3.276 13.058 -14.046 1.00 89.06 127 GLN A CA 1
ATOM 956 C C . GLN A 1 127 ? 3.134 13.372 -15.539 1.00 89.06 127 GLN A C 1
ATOM 958 O O . GLN A 1 127 ? 2.739 14.483 -15.880 1.00 89.06 127 GLN A O 1
ATOM 963 N N . THR A 1 128 ? 3.431 12.412 -16.423 1.00 91.94 128 THR A N 1
ATOM 964 C CA . THR A 1 128 ? 3.327 12.608 -17.882 1.00 91.94 128 THR A CA 1
ATOM 965 C C . THR A 1 128 ? 2.039 12.042 -18.479 1.00 91.94 128 THR A C 1
ATOM 967 O O . THR A 1 128 ? 1.576 12.531 -19.504 1.00 91.94 128 THR A O 1
ATOM 970 N N . GLY A 1 129 ? 1.420 11.053 -17.824 1.00 91.81 129 GLY A N 1
ATOM 971 C CA . GLY A 1 129 ? 0.256 10.332 -18.344 1.00 91.81 129 GLY A CA 1
ATOM 972 C C . GLY A 1 129 ? 0.603 9.219 -19.338 1.00 91.81 129 GLY A C 1
ATOM 973 O O . GLY A 1 129 ? -0.304 8.550 -19.829 1.00 91.81 129 GLY A O 1
ATOM 974 N N . ASP A 1 130 ? 1.889 8.996 -19.615 1.00 94.44 130 ASP A N 1
ATOM 975 C CA . ASP A 1 130 ? 2.342 7.962 -20.543 1.00 94.44 130 ASP A CA 1
ATOM 976 C C . ASP A 1 130 ? 2.403 6.591 -19.869 1.00 94.44 130 ASP A C 1
ATOM 978 O O . ASP A 1 130 ? 2.722 6.470 -18.684 1.00 94.44 130 ASP A O 1
ATOM 982 N N . ALA A 1 131 ? 2.130 5.536 -20.633 1.00 95.56 131 ALA A N 1
ATOM 983 C CA . ALA A 1 131 ? 2.396 4.177 -20.180 1.00 95.56 131 ALA A CA 1
ATOM 984 C C . ALA A 1 131 ? 3.907 3.914 -20.101 1.00 95.56 131 ALA A C 1
ATOM 986 O O . ALA A 1 131 ? 4.690 4.451 -20.890 1.00 95.56 131 ALA A O 1
ATOM 987 N N . GLY A 1 132 ? 4.307 3.051 -19.169 1.00 95.19 132 GLY A N 1
ATOM 988 C CA . GLY A 1 132 ? 5.670 2.549 -19.099 1.00 95.19 132 GLY A CA 1
ATOM 989 C C . GLY A 1 132 ? 6.052 1.686 -20.300 1.00 95.19 132 GLY A C 1
ATOM 990 O O . GLY A 1 132 ? 5.217 1.249 -21.092 1.00 95.19 132 GLY A O 1
ATOM 991 N N . THR A 1 133 ? 7.345 1.408 -20.437 1.00 95.88 133 THR A N 1
ATOM 992 C CA . THR A 1 133 ? 7.867 0.552 -21.517 1.00 95.88 133 THR A CA 1
ATOM 993 C C . THR A 1 133 ? 8.865 -0.484 -21.024 1.00 95.88 133 THR A C 1
ATOM 995 O O . THR A 1 133 ? 9.420 -1.228 -21.834 1.00 95.88 133 THR A O 1
ATOM 998 N N . SER A 1 134 ? 9.154 -0.522 -19.722 1.00 94.88 134 SER A N 1
ATOM 999 C CA . SER A 1 134 ? 10.155 -1.444 -19.205 1.00 94.88 134 SER A CA 1
ATOM 1000 C C . SER A 1 134 ? 9.651 -2.879 -19.246 1.00 94.88 134 SER A C 1
ATOM 1002 O O . SER A 1 134 ? 8.512 -3.180 -18.895 1.00 94.88 134 SER A O 1
ATOM 1004 N N . THR A 1 135 ? 10.535 -3.780 -19.656 1.00 95.75 135 THR A N 1
ATOM 1005 C CA . THR A 1 135 ? 10.331 -5.229 -19.566 1.00 95.75 135 THR A CA 1
ATOM 1006 C C . THR A 1 135 ? 11.300 -5.862 -18.571 1.00 95.75 135 THR A C 1
ATOM 1008 O O . THR A 1 135 ? 11.401 -7.089 -18.515 1.00 95.75 135 THR A O 1
ATOM 1011 N N . ASN A 1 136 ? 12.077 -5.050 -17.843 1.00 93.75 136 ASN A N 1
ATOM 1012 C CA . ASN A 1 136 ? 13.069 -5.555 -16.907 1.00 93.75 136 ASN A CA 1
ATOM 1013 C C . ASN A 1 136 ? 12.391 -5.981 -15.604 1.00 93.75 136 ASN A C 1
ATOM 1015 O O . ASN A 1 136 ? 11.726 -5.182 -14.957 1.00 93.75 136 ASN A O 1
ATOM 1019 N N . LYS A 1 137 ? 12.590 -7.246 -15.235 1.00 93.38 137 LYS A N 1
ATOM 1020 C CA . LYS A 1 137 ? 11.928 -7.888 -14.103 1.00 93.38 137 LYS A CA 1
ATOM 1021 C C . LYS A 1 137 ? 12.790 -7.980 -12.844 1.00 93.38 137 LYS A C 1
ATOM 1023 O O . LYS A 1 137 ? 12.355 -8.567 -11.861 1.00 93.38 137 LYS A O 1
ATOM 1028 N N . THR A 1 138 ? 14.012 -7.449 -12.882 1.00 90.31 138 THR A N 1
ATOM 1029 C CA . THR A 1 138 ? 14.932 -7.469 -11.740 1.00 90.31 138 THR A CA 1
ATOM 1030 C C . THR A 1 138 ? 14.683 -6.299 -10.798 1.00 90.31 138 THR A C 1
ATOM 1032 O O . THR A 1 138 ? 14.235 -5.236 -11.224 1.00 90.31 138 THR A O 1
ATOM 1035 N N . ASP A 1 139 ? 15.015 -6.503 -9.520 1.00 91.75 139 ASP A N 1
ATOM 1036 C CA . ASP A 1 139 ? 15.068 -5.447 -8.502 1.00 91.75 139 ASP A CA 1
ATOM 1037 C C . ASP A 1 139 ? 13.742 -4.683 -8.330 1.00 91.75 139 ASP A C 1
ATOM 1039 O O . ASP A 1 139 ? 13.728 -3.475 -8.115 1.00 91.75 139 ASP A O 1
ATOM 1043 N N . ILE A 1 140 ? 12.611 -5.387 -8.441 1.00 95.44 140 ILE A N 1
ATOM 1044 C CA . ILE A 1 140 ? 11.274 -4.814 -8.248 1.00 95.44 140 ILE A CA 1
ATOM 1045 C C . ILE A 1 140 ? 10.849 -4.982 -6.800 1.00 95.44 140 ILE A C 1
ATOM 1047 O O . ILE A 1 140 ? 11.027 -6.043 -6.197 1.00 95.44 140 ILE A O 1
ATOM 1051 N N . TYR A 1 141 ? 10.245 -3.928 -6.268 1.00 97.44 141 TYR A N 1
ATOM 1052 C CA . TYR A 1 141 ? 9.787 -3.876 -4.894 1.00 97.44 141 TYR A CA 1
ATOM 1053 C C . TYR A 1 141 ? 8.351 -3.377 -4.818 1.00 97.44 141 TYR A C 1
ATOM 1055 O O . TYR A 1 141 ? 7.880 -2.627 -5.676 1.00 97.44 141 TYR A O 1
ATOM 1063 N N . PHE A 1 142 ? 7.674 -3.759 -3.744 1.00 97.50 142 PHE A N 1
ATOM 1064 C CA . PHE A 1 142 ? 6.302 -3.367 -3.468 1.00 97.50 142 PHE A CA 1
ATOM 1065 C C . PHE A 1 142 ? 6.188 -2.846 -2.046 1.00 97.50 142 PHE A C 1
ATOM 1067 O O . PHE A 1 142 ? 6.788 -3.408 -1.135 1.00 97.50 142 PHE A O 1
ATOM 1074 N N . ILE A 1 143 ? 5.377 -1.818 -1.828 1.00 97.75 143 ILE A N 1
ATOM 1075 C CA . ILE A 1 143 ? 4.916 -1.425 -0.496 1.00 97.75 143 ILE A CA 1
ATOM 1076 C C . ILE A 1 143 ? 3.408 -1.637 -0.472 1.00 97.75 143 ILE A C 1
ATOM 1078 O O . ILE A 1 143 ? 2.681 -1.040 -1.255 1.00 97.75 143 ILE A O 1
ATOM 1082 N N . HIS A 1 144 ? 2.935 -2.499 0.417 1.00 96.44 144 HIS A N 1
ATOM 1083 C CA . HIS A 1 144 ? 1.527 -2.831 0.575 1.00 96.44 144 HIS A CA 1
ATOM 1084 C C . HIS A 1 144 ? 0.978 -2.170 1.837 1.00 96.44 144 HIS A C 1
ATOM 1086 O O . HIS A 1 144 ? 1.427 -2.466 2.949 1.00 96.44 144 HIS A O 1
ATOM 1092 N N . TYR A 1 145 ? -0.021 -1.312 1.661 1.00 96.88 145 TYR A N 1
ATOM 1093 C CA . TYR A 1 145 ? -0.746 -0.636 2.726 1.00 96.88 145 TYR A CA 1
ATOM 1094 C C . TYR A 1 145 ? -2.192 -1.131 2.805 1.00 96.88 145 TYR A C 1
ATOM 1096 O O . TYR A 1 145 ? -2.905 -1.116 1.801 1.00 96.88 145 TYR A O 1
ATOM 1104 N N . ALA A 1 146 ? -2.661 -1.466 4.007 1.00 94.69 146 ALA A N 1
ATOM 1105 C CA . ALA A 1 146 ? -4.084 -1.680 4.256 1.00 94.69 146 ALA A CA 1
ATOM 1106 C C . ALA A 1 146 ? -4.491 -1.243 5.672 1.00 94.69 146 ALA A C 1
ATOM 1108 O O . ALA A 1 146 ? -3.748 -1.502 6.622 1.00 94.69 146 ALA A O 1
ATOM 1109 N N . PRO A 1 147 ? -5.671 -0.625 5.857 1.00 92.88 147 PRO A N 1
ATOM 1110 C CA . PRO A 1 147 ? -6.186 -0.328 7.189 1.00 92.88 147 PRO A CA 1
ATOM 1111 C C . PRO A 1 147 ? -6.638 -1.612 7.906 1.00 92.88 147 PRO A C 1
ATOM 1113 O O . PRO A 1 147 ? -6.995 -2.611 7.288 1.00 92.88 147 PRO A O 1
ATOM 1116 N N . HIS A 1 148 ? -6.654 -1.583 9.231 1.00 90.31 148 HIS A N 1
ATOM 1117 C CA . HIS A 1 148 ? -6.994 -2.711 10.100 1.00 90.31 148 HIS A CA 1
ATOM 1118 C C . HIS A 1 148 ? -7.847 -2.232 11.272 1.00 90.31 148 HIS A C 1
ATOM 1120 O O . HIS A 1 148 ? -7.714 -1.094 11.715 1.00 90.31 148 HIS A O 1
ATOM 1126 N N . THR A 1 149 ? -8.714 -3.099 11.786 1.00 92.50 149 THR A N 1
ATOM 1127 C CA . THR A 1 149 ? -9.421 -2.866 13.047 1.00 92.50 149 THR A CA 1
ATOM 1128 C C . THR A 1 149 ? -8.787 -3.742 14.120 1.00 92.50 149 THR A C 1
ATOM 1130 O O . THR A 1 149 ? -8.717 -4.959 13.962 1.00 92.50 149 THR A O 1
ATOM 1133 N N . THR A 1 150 ? -8.356 -3.163 15.234 1.00 91.69 150 THR A N 1
ATOM 1134 C CA . THR A 1 150 ? -7.876 -3.951 16.377 1.00 91.69 150 THR A CA 1
ATOM 1135 C C . THR A 1 150 ? -9.039 -4.667 17.065 1.00 91.69 150 THR A C 1
ATOM 1137 O O . THR A 1 150 ? -10.197 -4.229 17.017 1.00 91.69 150 THR A O 1
ATOM 1140 N N . ALA A 1 151 ? -8.760 -5.779 17.739 1.00 90.94 151 ALA A N 1
ATOM 1141 C CA . ALA A 1 151 ? -9.759 -6.507 18.515 1.00 90.94 151 ALA A CA 1
ATOM 1142 C C . ALA A 1 151 ? -10.367 -5.615 19.612 1.00 90.94 151 ALA A C 1
ATOM 1144 O O . ALA A 1 151 ? -11.584 -5.628 19.827 1.00 90.94 151 ALA A O 1
ATOM 1145 N N . ALA A 1 152 ? -9.537 -4.783 20.247 1.00 88.88 152 ALA A N 1
ATOM 1146 C CA . ALA A 1 152 ? -9.970 -3.814 21.247 1.00 88.88 152 ALA A CA 1
ATOM 1147 C C . ALA A 1 152 ? -10.953 -2.786 20.668 1.00 88.88 152 ALA A C 1
ATOM 1149 O O . ALA A 1 152 ? -11.999 -2.518 21.261 1.00 88.88 152 ALA A O 1
ATOM 1150 N N . SER A 1 153 ? -10.676 -2.237 19.483 1.00 88.88 153 SER A N 1
ATOM 1151 C CA . SER A 1 153 ? -11.600 -1.292 18.852 1.00 88.88 153 SER A CA 1
ATOM 1152 C C . SER A 1 153 ? -12.892 -1.940 18.385 1.00 88.88 153 SER A C 1
ATOM 1154 O O . SER A 1 153 ? -13.949 -1.334 18.567 1.00 88.88 153 SER A O 1
ATOM 1156 N N . LYS A 1 154 ? -12.856 -3.183 17.894 1.00 90.31 154 LYS A N 1
ATOM 1157 C CA . LYS A 1 154 ? -14.082 -3.935 17.592 1.00 90.31 154 LYS A CA 1
ATOM 1158 C C . LYS A 1 154 ? -14.969 -4.093 18.827 1.00 90.31 154 LYS A C 1
ATOM 1160 O O . LYS A 1 154 ? -16.174 -3.870 18.729 1.00 90.31 154 LYS A O 1
ATOM 1165 N N . ALA A 1 155 ? -14.392 -4.428 19.984 1.00 89.88 155 ALA A N 1
ATOM 1166 C CA . ALA A 1 155 ? -15.135 -4.551 21.242 1.00 89.88 155 ALA A CA 1
ATOM 1167 C C . ALA A 1 155 ? -15.808 -3.232 21.667 1.00 89.88 155 ALA A C 1
ATOM 1169 O O . ALA A 1 155 ? -16.854 -3.242 22.311 1.00 89.88 155 ALA A O 1
ATOM 1170 N N . LEU A 1 156 ? -15.234 -2.100 21.256 1.00 88.50 156 LEU A N 1
ATOM 1171 C CA . LEU A 1 156 ? -15.769 -0.760 21.491 1.00 88.50 156 LEU A CA 1
ATOM 1172 C C . LEU A 1 156 ? -16.692 -0.262 20.364 1.00 88.50 156 LEU A C 1
ATOM 1174 O O . LEU A 1 156 ? -17.126 0.888 20.409 1.00 88.50 156 LEU A O 1
ATOM 1178 N N . GLY A 1 157 ? -16.987 -1.088 19.354 1.00 88.19 157 GLY A N 1
ATOM 1179 C CA . GLY A 1 157 ? -17.848 -0.719 18.228 1.00 88.19 157 GLY A CA 1
ATOM 1180 C C . GLY A 1 157 ? -17.191 0.244 17.236 1.00 88.19 157 GLY A C 1
ATOM 1181 O O . GLY A 1 157 ? -17.859 1.114 16.684 1.00 88.19 157 GLY A O 1
ATOM 1182 N N . ARG A 1 158 ? -15.878 0.121 17.020 1.00 86.88 158 ARG A N 1
ATOM 1183 C CA . ARG A 1 158 ? -15.055 1.049 16.226 1.00 86.88 158 ARG A CA 1
ATOM 1184 C C . ARG A 1 158 ? -14.320 0.289 15.121 1.00 86.88 158 ARG A C 1
ATOM 1186 O O . ARG A 1 158 ? -14.007 -0.883 15.298 1.00 86.88 158 ARG A O 1
ATOM 1193 N N . ASN A 1 159 ? -14.026 0.960 14.007 1.00 89.06 159 ASN A N 1
ATOM 1194 C CA . ASN A 1 159 ? -13.286 0.395 12.877 1.00 89.06 159 ASN A CA 1
ATOM 1195 C C . ASN A 1 159 ? -12.053 1.233 12.521 1.00 89.06 159 ASN A C 1
ATOM 1197 O O . ASN A 1 159 ? -12.027 2.430 12.793 1.00 89.06 159 ASN A O 1
ATOM 1201 N N . TYR A 1 160 ? -11.090 0.589 11.854 1.00 90.75 160 TYR A N 1
ATOM 1202 C CA . TYR A 1 160 ? -9.944 1.218 11.184 1.00 90.75 160 TYR A CA 1
ATOM 1203 C C . TYR A 1 160 ? -9.038 2.045 12.102 1.00 90.75 160 TYR A C 1
ATOM 1205 O O . TYR A 1 160 ? -8.515 3.080 11.705 1.00 90.75 160 TYR A O 1
ATOM 1213 N N . ASP A 1 161 ? -8.838 1.586 13.333 1.00 91.62 161 ASP A N 1
ATOM 1214 C CA . ASP A 1 161 ? -7.946 2.200 14.321 1.00 91.62 161 ASP A CA 1
ATOM 1215 C C . ASP A 1 161 ? -6.495 1.699 14.229 1.00 91.62 161 ASP A C 1
ATOM 1217 O O . ASP A 1 161 ? -5.661 2.039 15.063 1.00 91.62 161 ASP A O 1
ATOM 1221 N N . GLY A 1 162 ? -6.181 0.884 13.225 1.00 93.06 162 GLY A N 1
ATOM 1222 C CA . GLY A 1 162 ? -4.827 0.466 12.915 1.00 93.06 162 GLY A CA 1
ATOM 1223 C C . GLY A 1 162 ? -4.598 0.319 11.418 1.00 93.06 162 GLY A C 1
ATOM 1224 O O . GLY A 1 162 ? -5.480 0.558 10.592 1.00 93.06 162 GLY A O 1
ATOM 1225 N N . PHE A 1 163 ? -3.391 -0.100 11.058 1.00 94.75 163 PHE A N 1
ATOM 1226 C CA . PHE A 1 163 ? -3.036 -0.437 9.687 1.00 94.75 163 PHE A CA 1
ATOM 1227 C C . PHE A 1 163 ? -1.888 -1.442 9.637 1.00 94.75 163 PHE A C 1
ATOM 1229 O O . PHE A 1 163 ? -1.128 -1.609 10.593 1.00 94.75 163 PHE A O 1
ATOM 1236 N N . THR A 1 164 ? -1.743 -2.088 8.487 1.00 94.56 164 THR A N 1
ATOM 1237 C CA . THR A 1 164 ? -0.546 -2.820 8.092 1.00 94.56 164 THR A CA 1
ATOM 1238 C C . THR A 1 164 ? 0.144 -2.068 6.959 1.00 94.56 164 THR A C 1
ATOM 1240 O O . THR A 1 164 ? -0.505 -1.558 6.045 1.00 94.56 164 THR A O 1
ATOM 1243 N N . LEU A 1 165 ? 1.466 -1.969 7.037 1.00 97.06 165 LEU A N 1
ATOM 1244 C CA . LEU A 1 165 ? 2.315 -1.420 5.990 1.00 97.06 165 LEU A CA 1
ATOM 1245 C C . LEU A 1 165 ? 3.533 -2.323 5.888 1.00 97.06 165 LEU A C 1
ATOM 1247 O O . LEU A 1 165 ? 4.263 -2.480 6.863 1.00 97.06 165 LEU A O 1
ATOM 1251 N N . LYS A 1 166 ? 3.731 -2.959 4.741 1.00 96.69 166 LYS A N 1
ATOM 1252 C CA . LYS A 1 166 ? 4.785 -3.960 4.564 1.00 96.69 166 LYS A CA 1
ATOM 1253 C C . LYS A 1 166 ? 5.446 -3.791 3.211 1.00 96.69 166 LYS A C 1
ATOM 1255 O O . LYS A 1 166 ? 4.735 -3.610 2.226 1.00 96.69 166 LYS A O 1
ATOM 1260 N N . ALA A 1 167 ? 6.770 -3.856 3.165 1.00 97.75 167 ALA A N 1
ATOM 1261 C CA . ALA A 1 167 ? 7.512 -3.863 1.915 1.00 97.75 167 ALA A CA 1
ATOM 1262 C C . ALA A 1 167 ? 7.929 -5.283 1.521 1.00 97.75 167 ALA A C 1
ATOM 1264 O O . ALA A 1 167 ? 8.249 -6.107 2.377 1.00 97.75 167 ALA A O 1
ATOM 1265 N N . TYR A 1 168 ? 7.944 -5.551 0.221 1.00 96.69 168 TYR A N 1
ATOM 1266 C CA . TYR A 1 168 ? 8.266 -6.848 -0.356 1.00 96.69 168 TYR A CA 1
ATOM 1267 C C . TYR A 1 168 ? 9.197 -6.692 -1.559 1.00 96.69 168 TYR A C 1
ATOM 1269 O O . TYR A 1 168 ? 9.198 -5.648 -2.215 1.00 96.69 168 TYR A O 1
ATOM 1277 N N . ARG A 1 169 ? 9.961 -7.740 -1.862 1.00 96.06 169 ARG A N 1
ATOM 1278 C CA . ARG A 1 169 ? 10.677 -7.922 -3.130 1.00 96.06 169 ARG A CA 1
ATOM 1279 C C . ARG A 1 169 ? 9.847 -8.811 -4.048 1.00 96.06 169 ARG A C 1
ATOM 1281 O O . ARG A 1 169 ? 9.190 -9.726 -3.553 1.00 96.06 169 ARG A O 1
ATOM 1288 N N . ASN A 1 170 ? 9.917 -8.562 -5.356 1.00 95.44 170 ASN A N 1
ATOM 1289 C CA . ASN A 1 170 ? 9.290 -9.440 -6.338 1.00 95.44 170 ASN A CA 1
ATOM 1290 C C . ASN A 1 170 ? 9.996 -10.800 -6.357 1.00 95.44 170 ASN A C 1
ATOM 1292 O O . ASN A 1 170 ? 11.137 -10.897 -6.816 1.00 95.44 170 ASN A O 1
ATOM 1296 N N . ALA A 1 171 ? 9.322 -11.822 -5.836 1.00 92.94 171 ALA A N 1
ATOM 1297 C CA . ALA A 1 171 ? 9.874 -13.168 -5.721 1.00 92.94 171 ALA A CA 1
ATOM 1298 C C . ALA A 1 171 ? 9.870 -13.907 -7.068 1.00 92.94 171 ALA A C 1
ATOM 1300 O O . ALA A 1 171 ? 10.837 -14.596 -7.402 1.00 92.94 171 ALA A O 1
ATOM 1301 N N . ASP A 1 172 ? 8.811 -13.721 -7.857 1.00 93.19 172 ASP A N 1
ATOM 1302 C CA . ASP A 1 172 ? 8.570 -14.451 -9.106 1.00 93.19 172 ASP A CA 1
ATOM 1303 C C . ASP A 1 172 ? 9.200 -13.779 -10.338 1.00 93.19 172 ASP A C 1
ATOM 1305 O O . ASP A 1 172 ? 9.239 -14.361 -11.426 1.00 93.19 172 ASP A O 1
ATOM 1309 N N . LEU A 1 173 ? 9.750 -12.570 -10.168 1.00 92.50 173 LEU A N 1
ATOM 1310 C CA . LEU A 1 173 ? 10.359 -11.753 -11.218 1.00 92.50 173 LEU A CA 1
ATOM 1311 C C . LEU A 1 173 ? 9.411 -11.591 -12.411 1.00 92.50 173 LEU A C 1
ATOM 1313 O O . LEU A 1 173 ? 9.771 -11.892 -13.552 1.00 92.50 173 LEU A O 1
ATOM 1317 N N . ASP A 1 174 ? 8.185 -11.134 -12.161 1.00 92.06 174 ASP A N 1
ATOM 1318 C CA . ASP A 1 174 ? 7.095 -11.148 -13.144 1.00 92.06 174 ASP A CA 1
ATOM 1319 C C . 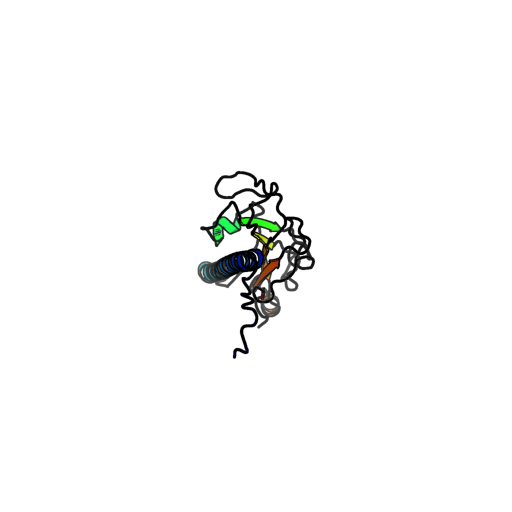ASP A 1 174 ? 6.457 -9.775 -13.437 1.00 92.06 174 ASP A C 1
ATOM 1321 O O . ASP A 1 174 ? 5.551 -9.701 -14.265 1.00 92.06 174 ASP A O 1
ATOM 1325 N N . LEU A 1 175 ? 6.984 -8.688 -12.854 1.00 92.12 175 LEU A N 1
ATOM 1326 C CA . LEU A 1 175 ? 6.449 -7.312 -12.928 1.00 92.12 175 LEU A CA 1
ATOM 1327 C C . LEU A 1 175 ? 5.113 -7.101 -12.201 1.00 92.12 175 LEU A C 1
ATOM 1329 O O . LEU A 1 175 ? 4.561 -5.999 -12.253 1.00 92.12 175 LEU A O 1
ATOM 1333 N N . THR A 1 176 ? 4.564 -8.113 -11.539 1.00 92.88 176 THR A N 1
ATOM 1334 C CA . THR A 1 176 ? 3.227 -8.048 -10.950 1.00 92.88 176 THR A CA 1
ATOM 1335 C C . THR A 1 176 ? 3.264 -8.211 -9.445 1.00 92.88 176 THR A C 1
ATOM 1337 O O . THR A 1 176 ? 4.206 -8.756 -8.894 1.00 92.88 176 THR A O 1
ATOM 1340 N N . TRP A 1 177 ? 2.248 -7.669 -8.777 1.00 94.50 177 TRP A N 1
ATOM 1341 C CA . TRP A 1 177 ? 2.023 -7.939 -7.366 1.00 94.50 177 TRP A CA 1
ATOM 1342 C C . TRP A 1 177 ? 1.250 -9.253 -7.232 1.00 94.50 177 TRP A C 1
ATOM 1344 O O . TRP A 1 177 ? 0.050 -9.302 -7.514 1.00 94.50 177 TRP A O 1
ATOM 1354 N N . GLY A 1 178 ? 1.930 -10.307 -6.786 1.00 91.88 178 GLY A N 1
ATOM 1355 C CA . GLY A 1 178 ? 1.347 -11.625 -6.539 1.00 91.88 178 GLY A CA 1
ATOM 1356 C C . GLY A 1 178 ? 0.600 -11.733 -5.208 1.00 91.88 178 GLY A C 1
ATOM 1357 O O . GLY A 1 178 ? -0.220 -12.636 -5.017 1.00 91.88 178 GLY A O 1
ATOM 1358 N N . GLY A 1 179 ? 0.834 -10.796 -4.284 1.00 91.31 179 GLY A N 1
ATOM 1359 C CA . GLY A 1 179 ? 0.192 -10.785 -2.976 1.00 91.31 179 GLY A CA 1
ATOM 1360 C C . GLY A 1 179 ? 1.118 -11.116 -1.811 1.00 91.31 179 GLY A C 1
ATOM 1361 O O . GLY A 1 179 ? 2.241 -11.583 -1.971 1.00 91.31 179 GLY A O 1
ATOM 1362 N N . THR A 1 180 ? 0.606 -10.935 -0.594 1.00 89.06 180 THR A N 1
ATOM 1363 C CA . THR A 1 180 ? 1.399 -11.074 0.646 1.00 89.06 180 THR A CA 1
ATOM 1364 C C . THR A 1 180 ? 1.890 -12.497 0.940 1.00 89.06 180 THR A C 1
ATOM 1366 O O . THR A 1 180 ? 2.783 -12.670 1.766 1.00 89.06 180 THR A O 1
ATOM 1369 N N . ASN A 1 181 ? 1.321 -13.505 0.269 1.00 88.81 181 ASN A N 1
ATOM 1370 C CA . ASN A 1 181 ? 1.723 -14.912 0.378 1.00 88.81 181 ASN A CA 1
ATOM 1371 C C . ASN A 1 181 ? 2.667 -15.364 -0.749 1.00 88.81 181 ASN A C 1
ATOM 1373 O O . ASN A 1 181 ? 3.120 -16.506 -0.722 1.00 88.81 181 ASN A O 1
ATOM 1377 N N . VAL A 1 182 ? 2.888 -14.511 -1.751 1.00 92.62 182 VAL A N 1
ATOM 1378 C CA . VAL A 1 182 ? 3.712 -14.806 -2.930 1.00 92.62 182 VAL A CA 1
ATOM 1379 C C . VAL A 1 182 ? 5.034 -14.055 -2.834 1.00 92.62 182 VAL A C 1
ATOM 1381 O O . VAL A 1 182 ? 6.093 -14.653 -2.992 1.00 92.62 182 VAL A O 1
ATOM 1384 N N . GLU A 1 183 ? 4.978 -12.767 -2.497 1.00 94.12 183 GLU A N 1
ATOM 1385 C CA . GLU A 1 183 ? 6.164 -11.914 -2.489 1.00 94.12 183 GLU A CA 1
ATOM 1386 C C . GLU A 1 183 ? 7.056 -12.094 -1.255 1.00 94.12 183 GLU A C 1
ATOM 1388 O O . GLU A 1 183 ? 6.597 -12.411 -0.153 1.00 94.12 183 GLU A O 1
ATOM 1393 N N . GLU A 1 184 ? 8.355 -11.821 -1.415 1.00 95.31 184 GLU A N 1
ATOM 1394 C CA . GLU A 1 184 ? 9.338 -11.949 -0.337 1.00 95.31 184 GLU A CA 1
ATOM 1395 C C . GLU A 1 184 ? 9.280 -10.724 0.588 1.00 95.31 184 GLU A C 1
ATOM 1397 O O . GLU A 1 184 ? 9.635 -9.614 0.196 1.00 95.31 184 GLU A O 1
ATOM 1402 N N . LEU A 1 185 ? 8.859 -10.914 1.840 1.00 95.56 185 LEU A N 1
ATOM 1403 C CA . LEU A 1 185 ? 8.777 -9.835 2.829 1.00 95.56 185 LEU A CA 1
ATOM 1404 C C . LEU A 1 185 ? 10.164 -9.287 3.206 1.00 95.56 185 LEU A C 1
ATOM 1406 O O . LEU A 1 185 ? 11.031 -10.025 3.676 1.00 95.56 185 LEU A O 1
ATOM 1410 N N . ILE A 1 186 ? 10.322 -7.964 3.142 1.00 95.94 186 ILE A N 1
ATOM 1411 C CA . ILE A 1 186 ? 11.459 -7.254 3.738 1.00 95.94 186 ILE A CA 1
ATOM 1412 C C . ILE A 1 186 ? 11.155 -7.060 5.226 1.00 95.94 186 ILE A C 1
ATOM 1414 O O . ILE A 1 186 ? 10.351 -6.215 5.621 1.00 95.94 186 ILE A O 1
ATOM 1418 N N . THR A 1 187 ? 11.756 -7.905 6.059 1.00 94.25 187 THR A N 1
ATOM 1419 C CA . THR A 1 187 ? 11.340 -8.115 7.456 1.00 94.25 187 THR A CA 1
ATOM 1420 C C . THR A 1 187 ? 11.440 -6.873 8.337 1.00 94.25 187 THR A C 1
ATOM 1422 O O . THR A 1 187 ? 10.612 -6.684 9.226 1.00 94.25 187 THR A O 1
ATOM 1425 N N . ASP A 1 188 ? 12.412 -6.004 8.086 1.00 94.06 188 ASP A N 1
ATOM 1426 C CA . ASP A 1 188 ? 12.610 -4.757 8.821 1.00 94.06 188 ASP A CA 1
ATOM 1427 C C . ASP A 1 188 ? 11.737 -3.599 8.300 1.00 94.06 188 ASP A C 1
ATOM 1429 O O . ASP A 1 188 ? 11.571 -2.590 8.986 1.00 94.06 188 ASP A O 1
ATOM 1433 N N . LEU A 1 189 ? 11.111 -3.762 7.131 1.00 96.69 189 LEU A N 1
ATOM 1434 C CA . LEU A 1 189 ? 10.101 -2.865 6.563 1.00 96.69 189 LEU A CA 1
ATOM 1435 C C . LEU A 1 189 ? 8.698 -3.469 6.690 1.00 96.69 189 LEU A C 1
ATOM 1437 O O . LEU A 1 189 ? 7.900 -3.458 5.753 1.00 96.69 189 LEU A O 1
ATOM 1441 N N . SER A 1 190 ? 8.393 -4.009 7.868 1.00 95.69 190 SER A N 1
ATOM 1442 C CA . SER A 1 190 ? 7.088 -4.577 8.190 1.00 95.69 190 SER A CA 1
ATOM 1443 C C . SER A 1 190 ? 6.525 -3.930 9.446 1.00 95.69 190 SER A C 1
ATOM 1445 O O . SER A 1 190 ? 7.032 -4.112 10.551 1.00 95.69 190 SER A O 1
ATOM 1447 N N . TRP A 1 191 ? 5.432 -3.198 9.283 1.00 95.56 191 TRP A N 1
ATOM 1448 C CA . TRP A 1 191 ? 4.666 -2.602 10.361 1.00 95.56 191 TRP A CA 1
ATOM 1449 C C . TRP A 1 191 ? 3.244 -3.139 10.357 1.00 95.56 191 TRP A C 1
ATOM 1451 O O . TRP A 1 191 ? 2.596 -3.306 9.326 1.00 95.56 191 TRP A O 1
ATOM 1461 N N . THR A 1 192 ? 2.727 -3.414 11.542 1.00 94.19 192 THR A N 1
ATOM 1462 C CA . THR A 1 192 ? 1.301 -3.622 11.770 1.00 94.19 192 THR A CA 1
ATOM 1463 C C . THR A 1 192 ? 0.999 -3.022 13.125 1.00 94.19 192 THR A C 1
ATOM 1465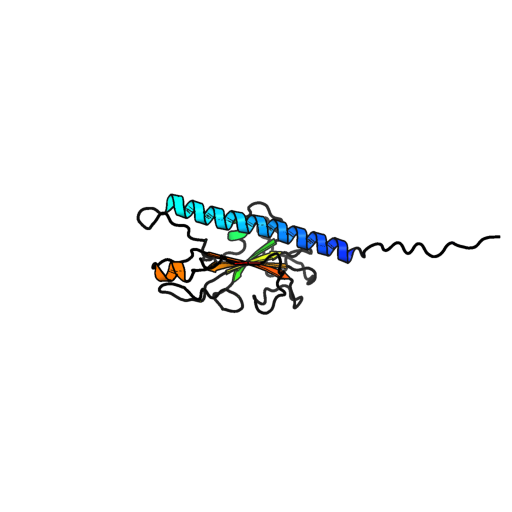 O O . THR A 1 192 ? 1.762 -3.254 14.063 1.00 94.19 192 THR A O 1
ATOM 1468 N N . THR A 1 193 ? -0.055 -2.210 13.210 1.00 93.12 193 THR A N 1
ATOM 1469 C CA . THR A 1 193 ? -0.487 -1.621 14.478 1.00 93.12 193 THR A CA 1
ATOM 1470 C C . THR A 1 193 ? -0.638 -2.736 15.516 1.00 93.12 193 THR A C 1
ATOM 1472 O O . THR A 1 193 ? -1.384 -3.684 15.259 1.00 93.12 193 THR A O 1
ATOM 1475 N N . PRO A 1 194 ? 0.089 -2.668 16.645 1.00 87.00 194 PRO A N 1
ATOM 1476 C CA . PRO A 1 194 ? -0.024 -3.667 17.695 1.00 87.00 194 PRO A CA 1
ATOM 1477 C C . PRO A 1 194 ? -1.434 -3.702 18.280 1.00 87.00 194 PRO A C 1
ATOM 1479 O O . PRO A 1 194 ? -2.104 -2.673 18.365 1.00 87.00 194 PRO A O 1
ATOM 1482 N N . GLU A 1 195 ? -1.856 -4.881 18.724 1.00 80.12 195 GLU A N 1
ATOM 1483 C CA . GLU A 1 195 ? -3.049 -5.005 19.556 1.00 80.12 195 GLU A CA 1
ATOM 1484 C C . GLU A 1 195 ? -2.727 -4.436 20.956 1.00 80.12 195 GLU A C 1
ATOM 1486 O O . GLU A 1 195 ? -1.684 -4.798 21.515 1.00 80.12 195 GLU A O 1
ATOM 1491 N N . PRO A 1 196 ? -3.548 -3.510 21.484 1.00 64.75 196 PRO A N 1
ATOM 1492 C CA . PRO A 1 196 ? -3.359 -2.931 22.813 1.00 64.75 196 PRO A CA 1
ATOM 1493 C C . PRO A 1 196 ? -3.711 -3.896 23.953 1.00 64.75 196 PRO A C 1
ATOM 1495 O O . PRO A 1 196 ? -4.478 -4.862 23.725 1.00 64.75 196 PRO A O 1
#

Sequence (196 aa):
MVILGILAAVIIPRITTLTSGAYESNVRSMYGVIKNEVNAQAVKKAMTGGATGHREEYPQITVATANNYLKEWVEDFDGNMWAQEQTAASAHIGYTNANALGGTANINAAVFYYMPHGIDALRTNSQTGDAGTSTNKTDIYFIHYAPHTTAASKALGRNYDGFTLKAYRNADLDLTWGGTNVEELITDLSWTTPEP

Secondary structure (DSSP, 8-state):
-----------PPPHHHHHHHHHHHHHHHHHHHHHHHHHHHHHHHHHH-GGG-----PPP----STTHHHHHHT----TTTEEEEEEPS-TTTSEE-TT-SSS-SEE-EEEEEE-TT---TTSB-TTT-PBP-----SS-EEEEEEEE--HHHHHTT----EEEEEEEE-SS-SSS---TTTSEEEEEEEEEPPP-

Radius of gyration: 20.52 Å; chains: 1; bounding box: 88×32×44 Å

pLDDT: mean 86.62, std 13.99, range [38.75, 97.75]

Organism: NCBI:txid408172